Protein AF-R1FF11-F1 (afdb_monomer_lite)

Structure (mmCIF, N/CA/C/O backbone):
data_AF-R1FF11-F1
#
_entry.id   AF-R1FF11-F1
#
loop_
_atom_site.group_PDB
_atom_site.id
_atom_site.type_symbol
_atom_site.label_atom_id
_atom_site.label_alt_id
_atom_site.label_comp_id
_atom_site.label_asym_id
_atom_site.label_entity_id
_atom_site.label_seq_id
_atom_site.pdbx_PDB_ins_code
_atom_site.Cartn_x
_atom_site.Cartn_y
_atom_site.Cartn_z
_atom_site.occupancy
_atom_site.B_iso_or_equiv
_atom_site.auth_seq_id
_atom_site.auth_comp_id
_atom_site.auth_asym_id
_atom_site.auth_atom_id
_atom_site.pdbx_PDB_model_num
ATOM 1 N N . MET A 1 1 ? -66.940 -51.525 23.969 1.00 36.28 1 MET A N 1
ATOM 2 C CA . MET A 1 1 ? -66.071 -52.151 22.949 1.00 36.28 1 MET A CA 1
ATOM 3 C C . MET A 1 1 ? -65.659 -51.069 21.952 1.00 36.28 1 MET A C 1
ATOM 5 O O . MET A 1 1 ? -66.557 -50.383 21.496 1.00 36.28 1 MET A O 1
ATOM 9 N N . ALA A 1 2 ? -64.343 -50.914 21.716 1.00 37.12 2 ALA A N 1
ATOM 10 C CA . ALA A 1 2 ? -63.639 -50.124 20.673 1.00 37.12 2 ALA A CA 1
ATOM 11 C C . ALA A 1 2 ? -64.055 -48.638 20.498 1.00 37.12 2 ALA A C 1
ATOM 13 O O . ALA A 1 2 ? -65.156 -48.347 20.061 1.00 37.12 2 ALA A O 1
ATOM 14 N N . ASN A 1 3 ? -63.292 -47.612 20.898 1.00 38.41 3 ASN A N 1
ATOM 15 C CA . ASN A 1 3 ? -61.948 -47.177 20.469 1.00 38.41 3 ASN A CA 1
ATOM 16 C C . ASN A 1 3 ? -61.725 -47.168 18.946 1.00 38.41 3 ASN A C 1
ATOM 18 O O . ASN A 1 3 ? -61.400 -48.215 18.405 1.00 38.41 3 ASN A O 1
ATOM 22 N N . THR A 1 4 ? -61.768 -45.986 18.315 1.00 37.44 4 THR A N 1
ATOM 23 C CA . THR A 1 4 ? -60.734 -45.539 17.357 1.00 37.44 4 THR A CA 1
ATOM 24 C C . THR A 1 4 ? -60.751 -44.017 17.169 1.00 37.44 4 THR A C 1
ATOM 26 O O . THR A 1 4 ? -61.761 -43.411 16.826 1.00 37.44 4 THR A O 1
ATOM 29 N N . SER A 1 5 ? -59.575 -43.439 17.395 1.00 38.50 5 SER A N 1
ATOM 30 C CA . SER A 1 5 ? -59.135 -42.053 17.207 1.00 38.50 5 SER A CA 1
ATOM 31 C C . SER A 1 5 ? -58.769 -41.730 15.739 1.00 38.50 5 SER A C 1
ATOM 33 O O . SER A 1 5 ? -58.558 -42.661 14.963 1.00 38.50 5 SER A O 1
ATOM 35 N N . ARG A 1 6 ? -58.541 -40.424 15.453 1.00 37.81 6 ARG A N 1
ATOM 36 C CA . ARG A 1 6 ? -57.795 -39.774 14.326 1.00 37.81 6 ARG A CA 1
ATOM 37 C C . ARG A 1 6 ? -58.665 -39.197 13.193 1.00 37.81 6 ARG A C 1
ATOM 39 O O . ARG A 1 6 ? -59.586 -39.853 12.749 1.00 37.81 6 ARG A O 1
ATOM 46 N N . HIS A 1 7 ? -58.435 -38.016 12.602 1.00 34.59 7 HIS A N 1
ATOM 47 C CA . HIS A 1 7 ? -57.427 -36.940 12.691 1.00 34.59 7 HIS A CA 1
ATOM 48 C C . HIS A 1 7 ? -57.997 -35.678 11.980 1.00 34.59 7 HIS A C 1
ATOM 50 O O . HIS A 1 7 ? -58.858 -35.823 11.110 1.00 34.59 7 HIS A O 1
ATOM 56 N N . PRO A 1 8 ? -57.498 -34.452 12.249 1.00 41.16 8 PRO A N 1
ATOM 57 C CA . PRO A 1 8 ? -57.847 -33.268 11.464 1.00 41.16 8 PRO A CA 1
ATOM 58 C C . PRO A 1 8 ? -57.220 -33.335 10.062 1.00 41.16 8 PRO A C 1
ATOM 60 O O . PRO A 1 8 ? -56.132 -33.885 9.873 1.00 41.16 8 PRO A O 1
ATOM 63 N N . ARG A 1 9 ? -57.919 -32.765 9.072 1.00 44.22 9 ARG A N 1
ATOM 64 C CA . ARG A 1 9 ? -57.493 -32.667 7.667 1.00 44.22 9 ARG A CA 1
ATOM 65 C C . ARG A 1 9 ? -56.083 -32.066 7.580 1.00 44.22 9 ARG A C 1
ATOM 67 O O . ARG A 1 9 ? -55.906 -30.863 7.748 1.00 44.22 9 ARG A O 1
ATOM 74 N N . ARG A 1 10 ? -55.073 -32.897 7.302 1.00 41.19 10 ARG A N 1
ATOM 75 C CA . ARG A 1 10 ? -53.734 -32.426 6.927 1.00 41.19 10 ARG A CA 1
ATOM 76 C C . ARG A 1 10 ? -53.854 -31.730 5.572 1.00 41.19 10 ARG A C 1
ATOM 78 O O . ARG A 1 10 ? -54.058 -32.403 4.563 1.00 41.19 10 ARG A O 1
ATOM 85 N N . LEU A 1 11 ? -53.696 -30.406 5.536 1.00 40.88 11 LEU A N 1
ATOM 86 C CA . LEU A 1 11 ? -53.268 -29.735 4.312 1.00 40.88 11 LEU A CA 1
ATOM 87 C C . LEU A 1 11 ? -51.942 -30.381 3.899 1.00 40.88 11 LEU A C 1
ATOM 89 O O . LEU A 1 11 ? -50.920 -30.206 4.565 1.00 40.88 11 LEU A O 1
ATOM 93 N N . ARG A 1 12 ? -51.955 -31.156 2.814 1.00 42.16 12 ARG A N 1
ATOM 94 C CA . ARG A 1 12 ? -50.730 -31.498 2.097 1.00 42.16 12 ARG A CA 1
ATOM 95 C C . ARG A 1 12 ? -50.196 -30.189 1.518 1.00 42.16 12 ARG A C 1
ATOM 97 O O . ARG A 1 12 ? -50.583 -29.795 0.425 1.00 42.16 12 ARG A O 1
ATOM 104 N N . ARG A 1 13 ? -49.323 -29.497 2.259 1.00 43.56 13 ARG A N 1
ATOM 105 C CA . ARG A 1 13 ? -48.345 -28.607 1.632 1.00 43.56 13 ARG A CA 1
ATOM 106 C C . ARG A 1 13 ? -47.513 -29.511 0.736 1.00 43.56 13 ARG A C 1
ATOM 108 O O . ARG A 1 13 ? -46.715 -30.306 1.224 1.00 43.56 13 ARG A O 1
ATOM 115 N N . LEU A 1 14 ? -47.795 -29.447 -0.559 1.00 37.72 14 LEU A N 1
ATOM 116 C CA . LEU A 1 14 ? -46.913 -29.948 -1.592 1.00 37.72 14 LEU A CA 1
ATOM 117 C C . LEU A 1 14 ? -45.616 -29.144 -1.429 1.00 37.72 14 LEU A C 1
ATOM 119 O O . LEU A 1 14 ? -45.525 -28.009 -1.890 1.00 37.72 14 LEU A O 1
ATOM 123 N N . LEU A 1 15 ? -44.664 -29.676 -0.657 1.00 39.50 15 LEU A N 1
ATOM 124 C CA . LEU A 1 15 ? -43.291 -29.198 -0.685 1.00 39.50 15 LEU A CA 1
ATOM 125 C C . LEU A 1 15 ? -42.786 -29.587 -2.074 1.00 39.50 15 LEU A C 1
ATOM 127 O O . LEU A 1 15 ? -42.340 -30.710 -2.300 1.00 39.50 15 LEU A O 1
ATOM 131 N N . LEU A 1 16 ? -42.962 -28.680 -3.031 1.00 37.34 16 LEU A N 1
ATOM 132 C CA . LEU A 1 16 ? -42.177 -28.692 -4.249 1.00 37.34 16 LEU A CA 1
ATOM 133 C C . LEU A 1 16 ? -40.734 -28.493 -3.787 1.00 37.34 16 LEU A C 1
ATOM 135 O O . LEU A 1 16 ? -40.313 -27.376 -3.494 1.00 37.34 16 LEU A O 1
ATOM 139 N N . LEU A 1 17 ? -40.010 -29.603 -3.640 1.00 39.44 17 LEU A N 1
ATOM 140 C CA . LEU A 1 17 ? -38.557 -29.605 -3.645 1.00 39.44 17 LEU A CA 1
ATOM 141 C C . LEU A 1 17 ? -38.153 -29.159 -5.049 1.00 39.44 17 LEU A C 1
ATOM 143 O O . LEU A 1 17 ? -37.963 -29.974 -5.949 1.00 39.44 17 LEU A O 1
ATOM 147 N N . LEU A 1 18 ? -38.107 -27.843 -5.247 1.00 38.53 18 LEU A N 1
ATOM 148 C CA . LEU A 1 18 ? -37.301 -27.276 -6.309 1.00 38.53 18 LEU A CA 1
ATOM 149 C C . LEU A 1 18 ? -35.874 -27.779 -6.061 1.00 38.53 18 LEU A C 1
ATOM 151 O O . LEU A 1 1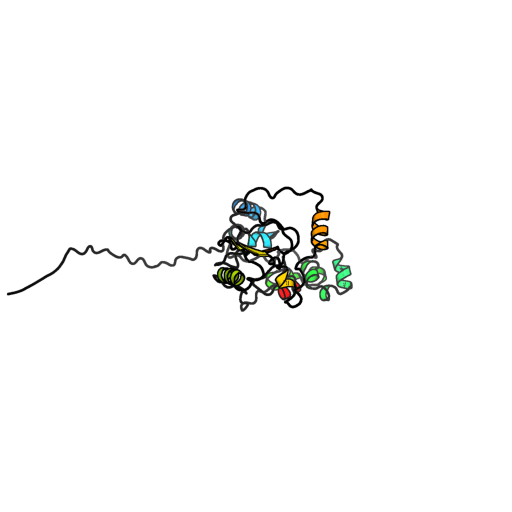8 ? -35.410 -27.712 -4.915 1.00 38.53 18 LEU A O 1
ATOM 155 N N . PRO A 1 19 ? -35.180 -28.310 -7.082 1.00 36.47 19 PRO A N 1
ATOM 156 C CA . PRO A 1 19 ? -33.757 -28.521 -6.944 1.00 36.47 19 PRO A CA 1
ATOM 157 C C . PRO A 1 19 ? -33.167 -27.171 -6.548 1.00 36.47 19 PRO A C 1
ATOM 159 O O . PRO A 1 19 ? -33.561 -26.141 -7.102 1.00 36.47 19 PRO A O 1
ATOM 162 N N . ALA A 1 20 ? -32.245 -27.178 -5.587 1.00 46.19 20 ALA A N 1
ATOM 163 C CA . ALA A 1 20 ? -31.295 -26.095 -5.424 1.00 46.19 20 ALA A CA 1
ATOM 164 C C . ALA A 1 20 ? -30.481 -26.034 -6.725 1.00 46.19 20 ALA A C 1
ATOM 166 O O . ALA A 1 20 ? -29.386 -26.579 -6.823 1.00 46.19 20 ALA A O 1
ATOM 167 N N . ALA A 1 21 ? -31.082 -25.467 -7.773 1.00 41.78 21 ALA A N 1
ATOM 168 C CA . ALA A 1 21 ? -30.370 -24.978 -8.924 1.00 41.78 21 ALA A CA 1
ATOM 169 C C . ALA A 1 21 ? -29.360 -24.014 -8.329 1.00 41.78 21 ALA A C 1
ATOM 171 O O . ALA A 1 21 ? -29.750 -23.066 -7.643 1.00 41.78 21 ALA A O 1
ATOM 172 N N . ALA A 1 22 ? -28.091 -24.387 -8.484 1.00 46.00 22 ALA A N 1
ATOM 173 C CA . ALA A 1 22 ? -26.936 -23.652 -8.030 1.00 46.00 22 ALA A CA 1
ATOM 174 C C . ALA A 1 22 ? -27.237 -22.158 -8.117 1.00 46.00 22 ALA A C 1
ATOM 176 O O . ALA A 1 22 ? -27.457 -21.627 -9.209 1.00 46.00 22 ALA A O 1
ATOM 177 N N . LEU A 1 23 ? -27.298 -21.506 -6.954 1.00 43.38 23 LEU A N 1
ATOM 178 C CA . LEU A 1 23 ? -27.084 -20.076 -6.884 1.00 43.38 23 LEU A CA 1
ATOM 179 C C . LEU A 1 23 ? -25.667 -19.900 -7.414 1.00 43.38 23 LEU A C 1
ATOM 181 O O . LEU A 1 23 ? -24.692 -20.103 -6.702 1.00 43.38 23 LEU A O 1
ATOM 185 N N . SER A 1 24 ? -25.592 -19.691 -8.726 1.00 46.38 24 SER A N 1
ATOM 186 C CA . SER A 1 24 ? -24.450 -19.132 -9.415 1.00 46.38 24 SER A CA 1
ATOM 187 C C . SER A 1 24 ? -23.953 -18.005 -8.533 1.00 46.38 24 SER A C 1
ATOM 189 O O . SER A 1 24 ? -24.712 -17.062 -8.305 1.00 46.38 24 SER A O 1
ATOM 191 N N . ASP A 1 25 ? -22.723 -18.132 -8.038 1.00 44.25 25 ASP A N 1
ATOM 192 C CA . ASP A 1 25 ? -21.939 -17.017 -7.532 1.00 44.25 25 ASP A CA 1
ATOM 193 C C . ASP A 1 25 ? -22.101 -15.871 -8.531 1.00 44.25 25 ASP A C 1
ATOM 195 O O . ASP A 1 25 ? -21.490 -15.848 -9.601 1.00 44.25 25 ASP A O 1
ATOM 199 N N . THR A 1 26 ? -22.994 -14.930 -8.238 1.00 47.88 26 THR A N 1
ATOM 200 C CA . THR A 1 26 ? -22.866 -13.599 -8.801 1.00 47.88 26 THR A CA 1
ATOM 201 C C . THR A 1 26 ? -21.632 -13.055 -8.121 1.00 47.88 26 THR A C 1
ATOM 203 O O . THR A 1 26 ? -21.700 -12.639 -6.967 1.00 47.88 26 THR A O 1
ATOM 206 N N . ASP A 1 27 ? -20.516 -13.199 -8.827 1.00 53.91 27 ASP A N 1
ATOM 207 C CA . ASP A 1 27 ? -19.185 -12.710 -8.521 1.00 53.91 27 ASP A CA 1
ATOM 208 C C . ASP A 1 27 ? -19.255 -11.316 -7.879 1.00 53.91 27 ASP A C 1
ATOM 210 O O . ASP A 1 27 ? -19.261 -10.291 -8.560 1.00 53.91 27 ASP A O 1
ATOM 214 N N . ALA A 1 28 ? -19.337 -11.275 -6.545 1.00 55.69 28 ALA A N 1
ATOM 215 C CA . ALA A 1 28 ? -19.377 -10.036 -5.775 1.00 55.69 28 ALA A CA 1
ATOM 216 C C . ALA A 1 28 ? -18.077 -9.226 -5.943 1.00 55.69 28 ALA A C 1
ATOM 218 O O . ALA A 1 28 ? -18.023 -8.064 -5.549 1.00 55.69 28 ALA A O 1
ATOM 219 N N . SER A 1 29 ? -17.046 -9.827 -6.556 1.00 64.06 29 SER A N 1
ATOM 220 C CA . SER A 1 29 ? -15.776 -9.189 -6.893 1.00 64.06 29 SER A CA 1
ATOM 221 C C . SER A 1 29 ? -15.778 -8.496 -8.267 1.00 64.06 29 SER A C 1
ATOM 223 O O . SER A 1 29 ? -14.862 -7.716 -8.549 1.00 64.06 29 SER A O 1
ATOM 225 N N . CYS A 1 30 ? -16.807 -8.727 -9.098 1.00 75.06 30 CYS A N 1
ATOM 226 C CA . CYS A 1 30 ? -17.000 -8.118 -10.417 1.00 75.06 30 CYS A CA 1
ATOM 227 C C . CYS A 1 30 ? -17.957 -6.917 -10.366 1.00 75.06 30 CYS A C 1
ATOM 229 O O . CYS A 1 30 ? -19.005 -6.863 -11.018 1.00 75.06 30 CYS A O 1
ATOM 231 N N . ILE A 1 31 ? -17.598 -5.916 -9.574 1.00 81.50 31 ILE A N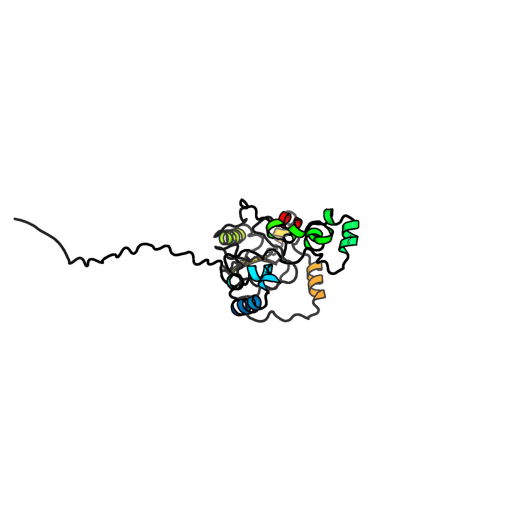 1
ATOM 232 C CA . ILE A 1 31 ? -18.329 -4.653 -9.514 1.00 81.50 31 ILE A CA 1
ATOM 233 C C . ILE A 1 31 ? -17.362 -3.491 -9.707 1.00 81.50 31 ILE A C 1
ATOM 235 O O . ILE A 1 31 ? -16.193 -3.566 -9.330 1.00 81.50 31 ILE A O 1
ATOM 239 N N . ASP A 1 32 ? -17.850 -2.423 -10.331 1.00 83.69 32 ASP A N 1
ATOM 240 C CA . ASP A 1 32 ? -17.168 -1.136 -10.247 1.00 83.69 32 ASP A CA 1
ATOM 241 C C . ASP A 1 32 ? -17.327 -0.606 -8.817 1.00 83.69 32 ASP A C 1
ATOM 243 O O . ASP A 1 32 ? -18.347 -0.850 -8.164 1.00 83.69 32 ASP A O 1
ATOM 247 N N . SER A 1 33 ? -16.320 0.108 -8.327 1.00 79.75 33 SER A N 1
ATOM 248 C CA . SER A 1 33 ? -16.347 0.760 -7.025 1.00 79.75 33 SER A CA 1
ATOM 249 C C . SER A 1 33 ? -17.544 1.706 -6.965 1.00 79.75 33 SER A C 1
ATOM 251 O O . SER A 1 33 ? -17.787 2.470 -7.900 1.00 79.75 33 SER A O 1
ATOM 253 N N . GLY A 1 34 ? -18.324 1.636 -5.884 1.00 74.12 34 GLY A N 1
ATOM 254 C CA . GLY A 1 34 ? -19.617 2.326 -5.795 1.00 74.12 34 GLY A CA 1
ATOM 255 C C . GLY A 1 34 ? -19.528 3.852 -5.914 1.00 74.12 34 GLY A C 1
ATOM 256 O O . GLY A 1 34 ? -20.460 4.481 -6.397 1.00 74.12 34 GLY A O 1
ATOM 257 N N . ASP A 1 35 ? -18.395 4.440 -5.535 1.00 73.62 35 ASP A N 1
ATOM 258 C CA . ASP A 1 35 ? -18.069 5.863 -5.685 1.00 73.62 35 ASP A CA 1
ATOM 259 C C . ASP A 1 35 ? -17.716 6.272 -7.128 1.00 73.62 35 ASP A C 1
ATOM 261 O O . ASP A 1 35 ? -17.760 7.453 -7.471 1.00 73.62 35 ASP A O 1
ATOM 265 N N . LEU A 1 36 ? -17.387 5.307 -7.989 1.00 77.44 36 LEU A N 1
ATOM 266 C CA . LEU A 1 36 ? -16.900 5.529 -9.354 1.00 77.44 36 LEU A CA 1
ATOM 267 C C . LEU A 1 36 ? -17.776 4.857 -10.417 1.00 77.44 36 LEU A C 1
ATOM 269 O O . LEU A 1 36 ? -17.475 4.967 -11.604 1.00 77.44 36 LEU A O 1
ATOM 273 N N . ALA A 1 37 ? -18.873 4.208 -10.020 1.00 76.38 37 ALA A N 1
ATOM 274 C CA . ALA A 1 37 ? -19.728 3.416 -10.902 1.00 76.38 37 ALA A CA 1
ATOM 275 C C . ALA A 1 37 ? -20.245 4.195 -12.128 1.00 76.38 37 ALA A C 1
ATOM 277 O O . ALA A 1 37 ? -20.370 3.612 -13.204 1.00 76.38 37 ALA A O 1
ATOM 278 N N . ASP A 1 38 ? -20.473 5.506 -11.994 1.00 82.25 38 ASP A N 1
ATOM 279 C CA . ASP A 1 38 ? -20.912 6.374 -13.097 1.00 82.25 38 ASP A CA 1
ATOM 280 C C . ASP A 1 38 ? -19.757 6.819 -14.017 1.00 82.25 38 ASP A C 1
ATOM 282 O O . ASP A 1 38 ? -19.964 7.121 -15.194 1.00 82.25 38 ASP A O 1
ATOM 286 N N . HIS A 1 39 ? -18.522 6.833 -13.509 1.00 87.81 39 HIS A N 1
ATOM 287 C CA . HIS A 1 39 ? -17.327 7.237 -14.256 1.00 87.81 39 HIS A CA 1
ATOM 288 C C . HIS A 1 39 ? -16.649 6.060 -14.963 1.00 87.81 39 HIS A C 1
ATOM 290 O O . HIS A 1 39 ? -16.126 6.218 -16.069 1.00 87.81 39 HIS A O 1
ATOM 296 N N . CYS A 1 40 ? -16.687 4.874 -14.356 1.00 90.38 40 CYS A N 1
ATOM 297 C CA . CYS A 1 40 ? -16.019 3.679 -14.854 1.00 90.38 40 CYS A CA 1
ATOM 298 C C . CYS A 1 40 ? -16.381 3.318 -16.311 1.00 90.38 40 CYS A C 1
ATOM 300 O O . CYS A 1 40 ? -15.448 3.085 -17.085 1.00 90.38 40 CYS A O 1
ATOM 302 N N . PRO A 1 41 ? -17.656 3.363 -16.761 1.00 91.75 41 PRO A N 1
ATOM 303 C CA . PRO A 1 41 ? -17.996 3.109 -18.164 1.00 91.75 41 PRO A CA 1
ATOM 304 C C . PRO A 1 41 ? -17.368 4.121 -19.131 1.00 91.75 41 PRO A C 1
ATOM 306 O O . PRO A 1 41 ? -16.899 3.753 -20.209 1.00 91.75 41 PRO A O 1
ATOM 309 N N . LEU A 1 42 ? -17.326 5.401 -18.744 1.00 90.06 42 LEU A N 1
ATOM 310 C CA . LEU A 1 42 ? -16.761 6.476 -19.564 1.00 90.06 42 LEU A CA 1
ATOM 311 C C . LEU A 1 42 ? -15.242 6.350 -19.686 1.00 90.06 42 LEU A C 1
ATOM 313 O O . LEU A 1 42 ? -14.687 6.521 -20.770 1.00 90.06 42 LEU A O 1
ATOM 317 N N . TRP A 1 43 ? -14.561 6.048 -18.584 1.00 89.69 43 TRP A N 1
ATOM 318 C CA . TRP A 1 43 ? -13.116 5.829 -18.573 1.00 89.69 43 TRP A CA 1
ATOM 319 C C . TRP A 1 43 ? -12.725 4.565 -19.333 1.00 89.69 43 TRP A C 1
ATOM 321 O O . TRP A 1 43 ? -11.796 4.600 -20.141 1.00 89.69 43 TRP A O 1
ATOM 331 N N . ALA A 1 44 ? -13.483 3.479 -19.172 1.00 87.12 44 ALA A N 1
ATOM 332 C CA . ALA A 1 44 ? -13.286 2.265 -19.952 1.00 87.12 44 ALA A CA 1
ATOM 333 C C . ALA A 1 44 ? -13.434 2.529 -21.459 1.00 87.12 44 ALA A C 1
ATOM 335 O O . ALA A 1 44 ? -12.554 2.152 -22.233 1.00 87.12 44 ALA A O 1
ATOM 336 N N . GLN A 1 45 ? -14.471 3.267 -21.877 1.00 85.31 45 GLN A N 1
ATOM 337 C CA . GLN A 1 45 ? -14.659 3.666 -23.278 1.00 85.31 45 GLN A CA 1
ATOM 338 C C . GLN A 1 45 ? -13.499 4.523 -23.815 1.00 85.31 45 GLN A C 1
ATOM 340 O O . GLN A 1 45 ? -13.165 4.440 -24.996 1.00 85.31 45 GLN A O 1
ATOM 345 N N . ARG A 1 46 ? -12.861 5.328 -22.958 1.00 85.94 46 ARG A N 1
ATOM 346 C CA . ARG A 1 46 ? -11.683 6.145 -23.300 1.00 85.94 46 ARG A CA 1
ATOM 347 C C . ARG A 1 46 ? -10.366 5.363 -23.313 1.00 85.94 46 ARG A C 1
ATOM 349 O O . ARG A 1 46 ? -9.324 5.950 -23.582 1.00 85.94 46 ARG A O 1
ATOM 356 N N . GLY A 1 47 ? -10.401 4.058 -23.051 1.00 79.19 47 GLY A N 1
ATOM 357 C CA . GLY A 1 47 ? -9.216 3.203 -23.060 1.00 79.19 47 GLY A CA 1
ATOM 358 C C . GLY A 1 47 ? -8.405 3.239 -21.764 1.00 79.19 47 GLY A C 1
ATOM 359 O O . GLY A 1 47 ? -7.293 2.716 -21.736 1.00 79.19 47 GLY A O 1
ATOM 360 N N . GLU A 1 48 ? -8.942 3.791 -20.670 1.00 82.88 48 GLU A N 1
ATOM 361 C CA . GLU A 1 48 ? -8.239 3.833 -19.378 1.00 82.88 48 GLU A CA 1
ATOM 362 C C . GLU A 1 48 ? -7.930 2.429 -18.844 1.00 82.88 48 GLU A C 1
ATOM 364 O O . GLU A 1 48 ? -6.933 2.241 -18.157 1.00 82.88 48 GLU A O 1
ATOM 369 N N . CYS A 1 49 ? -8.716 1.410 -19.208 1.00 79.00 49 CYS A N 1
ATOM 370 C CA . CYS A 1 49 ? -8.407 0.0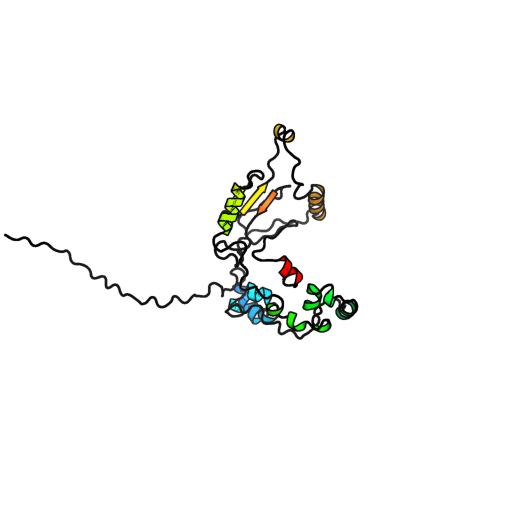22 -18.851 1.00 79.00 49 CYS A CA 1
ATOM 371 C C . CYS A 1 49 ? -7.057 -0.458 -19.419 1.00 79.00 49 CYS A C 1
ATOM 373 O O . CYS A 1 49 ? -6.469 -1.380 -18.866 1.00 79.00 49 CYS A O 1
ATOM 375 N N . ALA A 1 50 ? -6.554 0.153 -20.500 1.00 70.31 50 ALA A N 1
ATOM 376 C CA . ALA A 1 50 ? -5.224 -0.113 -21.051 1.00 70.31 50 ALA A CA 1
ATOM 377 C C . ALA A 1 50 ? -4.183 0.918 -20.578 1.00 70.31 50 ALA A C 1
ATOM 379 O O . ALA A 1 50 ? -3.040 0.556 -20.302 1.00 70.31 50 ALA A O 1
ATOM 380 N N . THR A 1 51 ? -4.577 2.191 -20.473 1.00 65.56 51 THR A N 1
ATOM 381 C CA . THR A 1 51 ? -3.684 3.311 -20.121 1.00 65.56 51 THR A CA 1
ATOM 382 C C . THR A 1 51 ? -3.358 3.371 -18.629 1.00 65.56 51 THR A C 1
ATOM 384 O O . THR A 1 51 ? -2.204 3.577 -18.254 1.00 65.56 51 THR A O 1
ATOM 387 N N . ASN A 1 52 ? -4.355 3.154 -17.771 1.00 68.44 52 ASN A N 1
ATOM 388 C CA . ASN A 1 52 ? -4.238 3.138 -16.316 1.00 68.44 52 ASN A CA 1
ATOM 389 C C . ASN A 1 52 ? -4.796 1.828 -15.731 1.00 68.44 52 ASN A C 1
ATOM 391 O O . ASN A 1 52 ? -5.758 1.812 -14.957 1.00 68.44 52 ASN A O 1
ATOM 395 N N . PRO A 1 53 ? -4.195 0.693 -16.114 1.00 68.25 53 PRO A N 1
ATOM 396 C CA . PRO A 1 53 ? -4.790 -0.611 -15.896 1.00 68.25 53 PRO A CA 1
ATOM 397 C C . PRO A 1 53 ? -4.798 -0.994 -14.406 1.00 68.25 53 PRO A C 1
ATOM 399 O O . PRO A 1 53 ? -5.692 -1.697 -13.958 1.00 68.25 53 PRO A O 1
ATOM 402 N N . VAL A 1 54 ? -3.858 -0.490 -13.598 1.00 66.19 54 VAL A N 1
ATOM 403 C CA . VAL A 1 54 ? -3.850 -0.728 -12.142 1.00 66.19 54 VAL A CA 1
ATOM 404 C C . VAL A 1 54 ? -5.074 -0.096 -11.489 1.00 66.19 54 VAL A C 1
ATOM 406 O O . VAL A 1 54 ? -5.878 -0.803 -10.890 1.00 66.19 54 VAL A O 1
ATOM 409 N N . TYR A 1 55 ? -5.264 1.209 -11.679 1.00 75.06 55 TYR A N 1
ATOM 410 C CA . TYR A 1 55 ? -6.390 1.935 -11.099 1.00 75.06 55 TYR A CA 1
ATOM 411 C C . TYR A 1 55 ? -7.732 1.410 -11.617 1.00 75.06 55 TYR A C 1
ATOM 413 O O . TYR A 1 55 ? -8.669 1.185 -10.855 1.00 75.06 55 TYR A O 1
ATOM 421 N N . MET A 1 56 ? -7.819 1.167 -12.924 1.00 83.50 56 MET A N 1
ATOM 422 C CA . MET A 1 56 ? -9.059 0.738 -13.556 1.00 83.50 56 MET A CA 1
ATOM 423 C C . MET A 1 56 ? -9.437 -0.705 -13.205 1.00 83.50 56 MET A C 1
ATOM 425 O O . MET A 1 56 ? -10.615 -0.984 -13.026 1.00 83.50 56 MET A O 1
ATOM 429 N N . HIS A 1 57 ? -8.487 -1.623 -13.020 1.00 75.12 57 HIS A N 1
ATOM 430 C CA . HIS A 1 57 ? -8.806 -2.963 -12.508 1.00 75.12 57 HIS A CA 1
ATOM 431 C C . HIS A 1 57 ? -8.992 -3.000 -10.987 1.00 75.12 57 HIS A C 1
ATOM 433 O O . HIS A 1 57 ? -9.594 -3.935 -10.466 1.00 75.12 57 HIS A O 1
ATOM 439 N N . GLU A 1 58 ? -8.524 -1.999 -10.248 1.00 75.19 58 GLU A N 1
ATOM 440 C CA . GLU A 1 58 ? -8.857 -1.872 -8.831 1.00 75.19 58 GLU A CA 1
ATOM 441 C C . GLU A 1 58 ? -10.287 -1.350 -8.647 1.00 75.19 58 GLU A C 1
ATOM 443 O O . GLU A 1 58 ? -11.060 -1.944 -7.894 1.00 75.19 58 GLU A O 1
ATOM 448 N N . HIS A 1 59 ? -10.650 -0.295 -9.381 1.00 82.31 59 HIS A N 1
ATOM 449 C CA . HIS A 1 59 ? -11.870 0.480 -9.152 1.00 82.31 59 HIS A CA 1
ATOM 450 C C . HIS A 1 59 ? -12.975 0.290 -10.192 1.00 82.31 59 HIS A C 1
ATOM 452 O O . HIS A 1 59 ? -14.126 0.590 -9.905 1.00 82.31 59 HIS A O 1
ATOM 458 N N . CYS A 1 60 ? -12.663 -0.195 -11.388 1.00 87.25 60 CYS A N 1
ATOM 459 C CA . CYS A 1 60 ? -13.582 -0.269 -12.526 1.00 87.25 60 CYS A CA 1
ATOM 460 C C . CYS A 1 60 ? -13.604 -1.673 -13.155 1.00 87.25 60 CYS A C 1
ATOM 462 O O . CYS A 1 60 ? -13.649 -1.828 -14.377 1.00 87.25 60 CYS A O 1
ATOM 464 N N . ARG A 1 61 ? -13.544 -2.716 -12.313 1.00 83.50 61 ARG A N 1
ATOM 465 C CA . ARG A 1 61 ? -13.431 -4.131 -12.721 1.00 83.50 61 ARG A CA 1
ATOM 466 C C . ARG A 1 61 ? -14.502 -4.548 -13.711 1.00 83.50 61 ARG A C 1
ATOM 468 O O . ARG A 1 61 ? -14.193 -5.166 -14.723 1.00 83.50 61 ARG A O 1
ATOM 475 N N . ARG A 1 62 ? -15.757 -4.197 -13.434 1.00 86.56 62 ARG A N 1
ATOM 476 C CA . ARG A 1 62 ? -16.884 -4.570 -14.289 1.00 86.56 62 ARG A CA 1
ATOM 477 C C . ARG A 1 62 ? -16.813 -3.835 -15.624 1.00 86.56 62 ARG A C 1
ATOM 479 O O . ARG A 1 62 ? -17.022 -4.453 -16.663 1.00 86.56 62 ARG A O 1
ATOM 486 N N . SER A 1 63 ? -16.470 -2.549 -15.601 1.00 87.62 63 SER A N 1
ATOM 487 C CA . SER A 1 63 ? -16.303 -1.734 -16.808 1.00 87.62 63 SER A CA 1
ATOM 488 C C . SER A 1 63 ? -15.093 -2.159 -17.656 1.00 87.62 63 SER A C 1
ATOM 490 O O . SER A 1 63 ? -15.139 -2.021 -18.876 1.00 87.62 63 SER A O 1
ATOM 492 N N . CYS A 1 64 ? -14.046 -2.723 -17.044 1.00 83.12 64 CYS A N 1
ATOM 493 C CA . CYS A 1 64 ? -12.871 -3.270 -17.736 1.00 83.12 64 CYS A CA 1
ATOM 494 C C . CYS A 1 64 ? -12.951 -4.775 -18.059 1.00 83.12 64 CYS A C 1
ATOM 496 O O . CYS A 1 64 ? -12.068 -5.288 -18.746 1.00 83.12 64 CYS A O 1
ATOM 498 N N . GLY A 1 65 ? -14.007 -5.470 -17.619 1.00 80.38 65 GLY A N 1
ATOM 499 C CA . GLY A 1 65 ? -14.265 -6.888 -17.884 1.00 80.38 65 GLY A CA 1
ATOM 500 C C . GLY A 1 65 ? -13.837 -7.838 -16.754 1.00 80.38 65 GLY A C 1
ATOM 501 O O . GLY A 1 65 ? -12.786 -7.668 -16.139 1.00 80.38 65 GLY A O 1
ATOM 502 N N . CYS A 1 66 ? -14.659 -8.872 -16.517 1.00 76.00 66 CYS A N 1
ATOM 503 C CA . CYS A 1 66 ? -14.464 -9.880 -15.466 1.00 76.00 66 CYS A CA 1
ATOM 504 C C . CYS A 1 66 ? -14.280 -11.313 -16.019 1.00 76.00 66 CYS A C 1
ATOM 506 O O . CYS A 1 66 ? -14.819 -11.600 -17.092 1.00 76.00 66 CYS A O 1
ATOM 508 N N . PRO A 1 67 ? -13.584 -12.236 -15.311 1.00 58.25 67 PRO A N 1
ATOM 509 C CA . PRO A 1 67 ? -12.934 -12.060 -14.002 1.00 58.25 67 PRO A CA 1
ATOM 510 C C . PRO A 1 67 ? -11.877 -10.963 -14.063 1.00 58.25 67 PRO A C 1
ATOM 512 O O . PRO A 1 67 ? -11.399 -10.675 -15.160 1.00 58.25 67 PRO A O 1
ATOM 515 N N . ALA A 1 68 ? -11.552 -10.335 -12.924 1.00 52.12 68 ALA A N 1
ATOM 516 C CA . ALA A 1 68 ? -10.480 -9.346 -12.821 1.00 52.12 68 ALA A CA 1
ATOM 517 C C . ALA A 1 68 ? -9.138 -10.020 -13.147 1.00 52.12 68 ALA A C 1
ATOM 519 O O . ALA A 1 68 ? -8.302 -10.296 -12.290 1.00 52.12 68 ALA A O 1
ATOM 520 N N . GLN A 1 69 ? -8.924 -10.309 -14.429 1.00 48.75 69 GLN A N 1
ATOM 521 C CA . GLN A 1 69 ? -7.611 -10.357 -15.014 1.00 48.75 69 GLN A CA 1
ATOM 522 C C . GLN A 1 69 ? -7.045 -9.015 -14.579 1.00 48.75 69 GLN A C 1
ATOM 524 O O . GLN A 1 69 ? -7.627 -7.988 -14.917 1.00 48.75 69 GLN A O 1
ATOM 529 N N . GLY A 1 70 ? -6.031 -9.018 -13.708 1.00 47.34 70 GLY A N 1
ATOM 530 C CA . GLY A 1 70 ? -5.407 -7.770 -13.272 1.00 47.34 70 GLY A CA 1
ATOM 531 C C . GLY A 1 70 ? -4.968 -6.916 -14.470 1.00 47.34 70 GLY A C 1
ATOM 532 O O . GLY A 1 70 ? -5.231 -7.294 -15.612 1.00 47.34 70 GLY A O 1
ATOM 533 N N . PRO A 1 71 ? -4.247 -5.807 -14.261 1.00 49.47 71 PRO A N 1
ATOM 534 C CA . PRO A 1 71 ? -3.811 -4.929 -15.344 1.00 49.47 71 PRO A CA 1
ATOM 535 C C . PRO A 1 71 ? -3.461 -5.735 -16.605 1.00 49.47 71 PRO A C 1
ATOM 537 O O . PRO A 1 71 ? -2.636 -6.648 -16.445 1.00 49.47 71 PRO A O 1
ATOM 540 N N . PRO A 1 72 ? -4.101 -5.573 -17.790 1.00 47.53 72 PRO A N 1
ATOM 541 C CA . PRO A 1 72 ? -3.635 -6.248 -18.996 1.00 47.53 72 PRO A CA 1
ATOM 542 C C . PRO A 1 72 ? -2.118 -6.084 -19.029 1.00 47.53 72 PRO A C 1
ATOM 544 O O . PRO A 1 72 ? -1.646 -5.000 -18.654 1.00 47.53 72 PRO A O 1
ATOM 547 N N . PRO A 1 73 ? -1.349 -7.157 -19.327 1.00 48.91 73 PRO A N 1
ATOM 548 C CA . PRO A 1 73 ? 0.105 -7.038 -19.399 1.00 48.91 73 PRO A CA 1
ATOM 549 C C . PRO A 1 73 ? 0.359 -5.777 -20.205 1.00 48.91 73 PRO A C 1
ATOM 551 O O . PRO A 1 73 ? -0.291 -5.655 -21.249 1.00 48.91 73 PRO A O 1
ATOM 554 N N . PRO A 1 74 ? 1.119 -4.793 -19.681 1.00 52.62 74 PRO A N 1
ATOM 555 C CA . PRO A 1 74 ? 1.170 -3.496 -20.313 1.00 52.62 74 PRO A CA 1
ATOM 556 C C . PRO A 1 74 ? 1.514 -3.765 -21.761 1.00 52.62 74 PRO A C 1
ATOM 558 O O . PRO A 1 74 ? 2.612 -4.222 -22.066 1.00 52.62 74 PRO A O 1
ATOM 561 N N . SER A 1 75 ? 0.568 -3.492 -22.652 1.00 53.22 75 SER A N 1
ATOM 562 C CA . SER A 1 75 ? 0.774 -3.546 -24.092 1.00 53.22 75 SER A CA 1
ATOM 563 C C . SER A 1 75 ? 1.671 -2.385 -24.526 1.00 53.22 75 SER A C 1
ATOM 565 O O . SER A 1 75 ? 1.584 -1.908 -25.650 1.00 53.22 75 SER A O 1
ATOM 567 N N . GLY A 1 76 ? 2.476 -1.864 -23.598 1.00 60.56 76 GLY A N 1
ATOM 568 C CA . GLY A 1 76 ? 3.467 -0.854 -23.836 1.00 60.56 76 GLY A CA 1
ATOM 569 C C . GLY A 1 76 ? 4.673 -1.562 -24.401 1.00 60.56 76 GLY A C 1
ATOM 570 O O . GLY A 1 76 ? 5.194 -2.494 -23.787 1.00 60.56 76 GLY A O 1
ATOM 571 N N . GLU A 1 77 ? 5.096 -1.098 -25.567 1.00 73.50 77 GLU A N 1
ATOM 572 C CA . GLU A 1 77 ? 6.399 -1.408 -26.126 1.00 73.50 77 GLU A CA 1
ATOM 573 C C . GLU A 1 77 ? 7.470 -1.418 -25.029 1.00 73.50 77 GLU A C 1
ATOM 575 O O . GLU A 1 77 ? 7.447 -0.623 -24.081 1.00 73.50 77 GLU A O 1
ATOM 580 N N . CYS A 1 78 ? 8.395 -2.365 -25.161 1.00 86.56 78 CYS A N 1
ATOM 581 C CA . CYS A 1 78 ? 9.609 -2.423 -24.367 1.00 86.56 78 CYS A CA 1
ATOM 582 C C . CYS A 1 78 ? 10.361 -1.099 -24.542 1.00 86.56 78 CYS A C 1
ATOM 584 O O . CYS A 1 78 ? 10.997 -0.870 -25.567 1.00 86.56 78 CYS A O 1
ATOM 586 N N . ALA A 1 79 ? 10.213 -0.206 -23.568 1.00 88.38 79 ALA A N 1
ATOM 587 C CA . ALA A 1 79 ? 10.726 1.152 -23.619 1.00 88.38 79 ALA A CA 1
ATOM 588 C C . ALA A 1 79 ? 11.077 1.627 -22.212 1.00 88.38 79 ALA A C 1
ATOM 590 O O . ALA A 1 79 ? 10.450 1.233 -21.220 1.00 88.38 79 ALA A O 1
ATOM 591 N N . ASP A 1 80 ? 12.063 2.511 -22.141 1.00 91.75 80 ASP A N 1
ATOM 592 C CA . ASP A 1 80 ? 12.363 3.238 -20.919 1.00 91.75 80 ASP A CA 1
ATOM 593 C C . ASP A 1 80 ? 11.272 4.279 -20.656 1.00 91.75 80 ASP A C 1
ATOM 595 O O . ASP A 1 80 ? 10.822 4.996 -21.549 1.00 91.75 80 ASP A O 1
ATOM 599 N N . ARG A 1 81 ? 10.815 4.326 -19.408 1.00 88.12 81 ARG A N 1
ATOM 600 C CA . ARG A 1 81 ? 9.712 5.165 -18.922 1.00 88.12 81 ARG A CA 1
ATOM 601 C C . ARG A 1 81 ? 10.184 6.251 -17.962 1.00 88.12 81 ARG A C 1
ATOM 603 O O . ARG A 1 81 ? 9.364 7.035 -17.477 1.00 88.12 81 ARG A O 1
ATOM 610 N N . ASP A 1 82 ? 11.471 6.267 -17.631 1.00 91.31 82 ASP A N 1
ATOM 611 C CA . ASP A 1 82 ? 12.068 7.378 -16.914 1.00 91.31 82 ASP A CA 1
ATOM 612 C C . ASP A 1 82 ? 12.005 8.655 -17.765 1.00 91.31 82 ASP A C 1
ATOM 614 O O . ASP A 1 82 ? 12.321 8.660 -18.953 1.00 91.31 82 ASP A O 1
ATOM 618 N N . LYS A 1 83 ? 11.591 9.755 -17.136 1.00 89.56 83 LYS A N 1
ATOM 619 C CA . LYS A 1 83 ? 11.393 11.039 -17.820 1.00 89.56 83 LYS A CA 1
ATOM 620 C C . LYS A 1 83 ? 12.669 11.868 -17.912 1.00 89.56 83 LYS A C 1
ATOM 622 O O . LYS A 1 83 ? 12.693 12.831 -18.671 1.00 89.56 83 LYS A O 1
ATOM 627 N N . SER A 1 84 ? 13.700 11.538 -17.133 1.00 91.50 84 SER A N 1
ATOM 628 C CA . SER A 1 84 ? 14.966 12.273 -17.170 1.00 91.50 84 SER A CA 1
ATOM 629 C C . SER A 1 84 ? 15.830 11.881 -18.371 1.00 91.50 84 SER A C 1
ATOM 631 O O . SER A 1 84 ? 16.712 12.641 -18.762 1.00 91.50 84 SER A O 1
ATOM 633 N N . GLY A 1 85 ? 15.571 10.709 -18.968 1.00 89.31 85 GLY A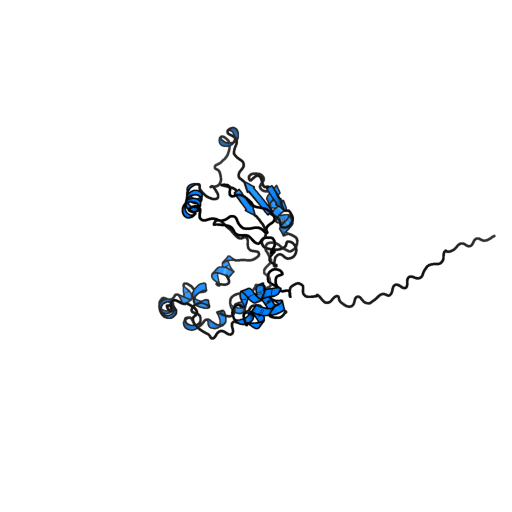 N 1
ATOM 634 C CA . GLY A 1 85 ? 16.375 10.162 -20.061 1.00 89.31 85 GLY A CA 1
ATOM 635 C C . GLY A 1 85 ? 17.734 9.626 -19.598 1.00 89.31 85 GLY A C 1
ATOM 636 O O . GLY A 1 85 ? 18.589 9.325 -20.427 1.00 89.31 85 GLY A O 1
ATOM 637 N N . ALA A 1 86 ? 17.952 9.493 -18.287 1.00 96.62 86 ALA A N 1
ATOM 638 C CA . ALA A 1 86 ? 19.235 9.098 -17.712 1.00 96.62 86 ALA A CA 1
ATOM 639 C C . ALA A 1 86 ? 19.451 7.576 -17.646 1.00 96.62 86 ALA A C 1
ATOM 641 O O . ALA A 1 86 ? 20.497 7.138 -17.168 1.00 96.62 86 ALA A O 1
ATOM 642 N N . CYS A 1 87 ? 18.514 6.764 -18.152 1.00 97.38 87 CYS A N 1
ATOM 643 C CA . CYS A 1 87 ? 18.588 5.302 -18.093 1.00 97.38 87 CYS A CA 1
ATOM 644 C C . CYS A 1 87 ? 19.915 4.736 -18.612 1.00 97.38 87 CYS A C 1
ATOM 646 O O . CYS A 1 87 ? 20.519 3.917 -17.927 1.00 97.38 87 CYS A O 1
ATOM 648 N N . ALA A 1 88 ? 20.408 5.202 -19.765 1.00 97.44 88 ALA A N 1
ATOM 649 C CA . ALA A 1 88 ? 21.689 4.753 -20.318 1.00 97.44 88 ALA A CA 1
ATOM 650 C C . ALA A 1 88 ? 22.874 5.073 -19.388 1.00 97.44 88 ALA A C 1
ATOM 652 O O . ALA A 1 88 ? 23.739 4.228 -19.165 1.00 97.44 88 ALA A O 1
ATOM 653 N N . THR A 1 89 ? 22.888 6.275 -18.806 1.00 98.06 89 THR A N 1
ATOM 654 C CA . THR A 1 89 ? 23.923 6.718 -17.862 1.00 98.06 89 THR A CA 1
ATOM 655 C C . THR A 1 89 ? 23.901 5.889 -16.581 1.00 98.06 89 THR A C 1
ATOM 657 O O . THR A 1 89 ? 24.943 5.431 -16.122 1.00 98.06 89 THR A O 1
ATOM 660 N N . TRP A 1 90 ? 22.718 5.663 -16.011 1.00 98.00 90 TRP A N 1
ATOM 661 C CA . TRP A 1 90 ? 22.543 4.869 -14.795 1.00 98.00 90 TRP A CA 1
ATOM 662 C C . TRP A 1 90 ? 22.868 3.395 -15.016 1.00 98.00 90 TRP A C 1
ATOM 664 O O . TRP A 1 90 ? 23.558 2.785 -14.205 1.00 98.00 90 TRP A O 1
ATOM 674 N N . ALA A 1 91 ? 22.451 2.827 -16.145 1.00 97.69 91 ALA A N 1
ATOM 675 C CA . ALA A 1 91 ? 22.813 1.463 -16.501 1.00 97.69 91 ALA A CA 1
ATOM 676 C C . ALA A 1 91 ? 24.329 1.303 -16.673 1.00 97.69 91 ALA A C 1
ATOM 678 O O . ALA A 1 91 ? 24.899 0.355 -16.140 1.00 97.69 91 ALA A O 1
ATOM 679 N N . ALA A 1 92 ? 25.001 2.263 -17.321 1.00 97.75 92 ALA A N 1
ATOM 680 C CA . ALA A 1 92 ? 26.462 2.282 -17.410 1.00 97.75 92 ALA A CA 1
ATOM 681 C C . ALA A 1 92 ?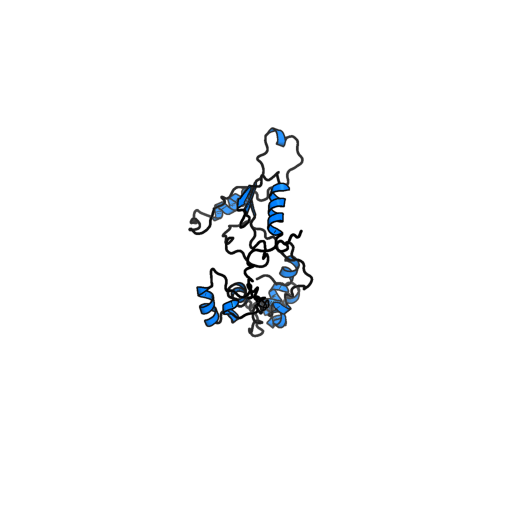 27.147 2.417 -16.034 1.00 97.75 92 ALA A C 1
ATOM 683 O O . ALA A 1 92 ? 28.269 1.944 -15.864 1.00 97.75 92 ALA A O 1
ATOM 684 N N . ALA A 1 93 ? 26.472 3.018 -15.050 1.00 97.81 93 ALA A N 1
ATOM 685 C CA . ALA A 1 93 ? 26.921 3.099 -13.660 1.00 97.81 93 ALA A CA 1
ATOM 686 C C . ALA A 1 93 ? 26.590 1.845 -12.816 1.00 97.81 93 ALA A C 1
ATOM 688 O O . ALA A 1 93 ? 26.941 1.803 -11.640 1.00 97.81 93 ALA A O 1
ATOM 689 N N . GLY A 1 94 ? 25.946 0.821 -13.391 1.00 97.31 94 GLY A N 1
ATOM 690 C CA . GLY A 1 94 ? 25.597 -0.426 -12.696 1.00 97.31 94 GLY A CA 1
ATOM 691 C C . GLY A 1 94 ? 24.265 -0.395 -11.937 1.00 97.31 94 GLY A C 1
ATOM 692 O O . GLY A 1 94 ? 23.969 -1.307 -11.164 1.00 97.31 94 GLY A O 1
ATOM 693 N N . GLU A 1 95 ? 23.421 0.615 -12.162 1.00 97.31 95 GLU A N 1
ATOM 694 C CA . GLU A 1 95 ? 22.156 0.776 -11.429 1.00 97.31 95 GLU A CA 1
ATOM 695 C C . GLU A 1 95 ? 21.143 -0.339 -11.713 1.00 97.31 95 GLU A C 1
ATOM 697 O O . GLU A 1 95 ? 20.269 -0.590 -10.887 1.00 97.31 95 GLU A O 1
ATOM 702 N N . CYS A 1 96 ? 21.249 -1.051 -12.843 1.00 95.88 96 CYS A N 1
ATOM 703 C CA . CYS A 1 96 ? 20.365 -2.189 -13.122 1.00 95.88 96 CYS A CA 1
ATOM 704 C C . CYS A 1 96 ? 20.441 -3.268 -12.018 1.00 95.88 96 CYS A C 1
ATOM 706 O O . CYS A 1 96 ? 19.425 -3.902 -11.724 1.00 95.88 96 CYS A O 1
ATOM 708 N N . ASP A 1 97 ? 21.609 -3.420 -11.379 1.00 94.62 97 ASP A N 1
ATOM 709 C CA . ASP A 1 97 ? 21.843 -4.364 -10.281 1.00 94.62 97 ASP A CA 1
ATOM 710 C C . ASP A 1 97 ? 21.795 -3.693 -8.904 1.00 94.62 97 ASP A C 1
ATOM 712 O O . ASP A 1 97 ? 21.295 -4.288 -7.949 1.00 94.62 97 ASP A O 1
ATOM 716 N N . ALA A 1 98 ? 22.291 -2.454 -8.791 1.00 94.56 98 ALA A N 1
ATOM 717 C CA . ALA A 1 98 ? 22.312 -1.715 -7.527 1.00 94.56 98 ALA A CA 1
ATOM 718 C C . ALA A 1 98 ? 20.925 -1.182 -7.119 1.00 94.56 98 ALA A C 1
ATOM 720 O O . ALA A 1 98 ? 20.618 -1.094 -5.929 1.00 94.56 98 ALA A O 1
ATOM 721 N N . ASN A 1 99 ? 20.067 -0.876 -8.096 1.00 91.81 99 ASN A N 1
ATOM 722 C CA . ASN A 1 99 ? 18.716 -0.353 -7.904 1.00 91.81 99 ASN A CA 1
ATOM 723 C C . ASN A 1 99 ? 17.688 -1.072 -8.807 1.00 91.81 99 ASN A C 1
ATOM 725 O O . ASN A 1 99 ? 17.014 -0.463 -9.651 1.00 91.81 99 ASN A O 1
ATOM 729 N N . PRO A 1 100 ? 17.524 -2.396 -8.633 1.00 90.00 100 PRO A N 1
ATOM 730 C CA . PRO A 1 100 ? 16.750 -3.218 -9.552 1.00 90.00 100 PRO A CA 1
ATOM 731 C C . PRO A 1 100 ? 15.256 -2.886 -9.512 1.00 90.00 100 PRO A C 1
ATOM 733 O O . PRO A 1 100 ? 14.588 -2.983 -10.537 1.00 90.00 100 PRO A O 1
ATOM 736 N N . ALA A 1 101 ? 14.715 -2.475 -8.360 1.00 87.44 101 ALA A N 1
ATOM 737 C CA . ALA A 1 101 ? 13.299 -2.134 -8.216 1.00 87.44 101 ALA A CA 1
ATOM 738 C C . ALA A 1 101 ? 12.893 -0.963 -9.126 1.00 87.44 101 ALA A C 1
ATOM 740 O O . ALA A 1 101 ? 11.863 -1.024 -9.799 1.00 87.44 101 ALA A O 1
ATOM 741 N N . TYR A 1 102 ? 13.723 0.083 -9.181 1.00 89.81 102 TYR A N 1
ATOM 742 C CA . TYR A 1 102 ? 13.485 1.239 -10.038 1.00 89.81 102 TYR A CA 1
ATOM 743 C C . TYR A 1 102 ? 13.819 0.922 -11.496 1.00 89.81 102 TYR A C 1
ATOM 745 O O . TYR A 1 102 ? 12.991 1.117 -12.392 1.00 89.81 102 TYR A O 1
ATOM 753 N N . MET A 1 103 ? 15.019 0.389 -11.737 1.00 93.25 103 MET A N 1
ATOM 754 C CA . MET A 1 103 ? 15.555 0.225 -13.084 1.00 93.25 103 MET A CA 1
ATOM 755 C C . MET A 1 103 ? 14.762 -0.791 -13.913 1.00 93.25 103 MET A C 1
ATOM 757 O O . MET A 1 103 ? 14.498 -0.525 -15.083 1.00 93.25 103 MET A O 1
ATOM 761 N N . LYS A 1 104 ? 14.261 -1.880 -13.308 1.00 90.56 104 LYS A N 1
ATOM 762 C CA . LYS A 1 104 ? 13.431 -2.883 -14.008 1.00 90.56 104 LYS A CA 1
ATOM 763 C C . LYS A 1 104 ? 12.100 -2.341 -14.529 1.00 90.56 104 LYS A C 1
ATOM 765 O O . LYS A 1 104 ? 11.511 -2.918 -15.435 1.00 90.56 104 LYS A O 1
ATOM 770 N N . VAL A 1 105 ? 11.596 -1.257 -13.938 1.00 87.69 105 VAL A N 1
ATOM 771 C CA . VAL A 1 105 ? 10.285 -0.686 -14.286 1.00 87.69 105 VAL A CA 1
ATOM 772 C C . VAL A 1 105 ? 10.432 0.597 -15.099 1.00 87.69 105 VAL A C 1
ATOM 774 O O . VAL A 1 105 ? 9.673 0.826 -16.042 1.00 87.69 105 VAL A O 1
ATOM 777 N N . LYS A 1 106 ? 11.387 1.457 -14.734 1.00 91.06 106 LYS A N 1
ATOM 778 C CA . LYS A 1 106 ? 11.585 2.774 -15.353 1.00 91.06 106 LYS A CA 1
ATOM 779 C C . LYS A 1 106 ? 12.613 2.760 -16.478 1.00 91.06 106 LYS A C 1
ATOM 781 O O . LYS A 1 106 ? 12.486 3.567 -17.387 1.00 91.06 106 LYS A O 1
ATOM 786 N N . CYS A 1 107 ? 13.556 1.828 -16.468 1.00 94.88 107 CYS A N 1
ATOM 787 C CA . CYS A 1 107 ? 14.606 1.695 -17.478 1.00 94.88 107 CYS A CA 1
ATOM 788 C C . CYS A 1 107 ? 14.621 0.281 -18.081 1.00 94.88 107 CYS A C 1
ATOM 790 O O . CYS A 1 107 ? 15.677 -0.311 -18.305 1.00 94.88 107 CYS A O 1
ATOM 792 N N . ALA A 1 108 ? 13.429 -0.289 -18.284 1.00 93.19 108 ALA A N 1
ATOM 793 C CA . ALA A 1 108 ? 13.257 -1.694 -18.629 1.00 93.19 108 ALA A CA 1
ATOM 794 C C . ALA A 1 108 ? 13.910 -2.074 -19.965 1.00 93.19 108 ALA A C 1
ATOM 796 O O . ALA A 1 108 ? 14.432 -3.182 -20.085 1.00 93.19 108 ALA A O 1
ATOM 797 N N . SER A 1 109 ? 13.915 -1.170 -20.950 1.00 94.75 109 SER A N 1
ATOM 798 C CA . SER A 1 109 ? 14.560 -1.420 -22.240 1.00 94.75 109 SER A CA 1
ATOM 799 C C . SER A 1 109 ? 16.075 -1.406 -22.088 1.00 94.75 109 SER A C 1
ATOM 801 O O . SER A 1 109 ? 16.737 -2.353 -22.508 1.00 94.75 109 SER A O 1
ATOM 803 N N . THR A 1 110 ? 16.624 -0.374 -21.443 1.00 96.81 110 THR A N 1
ATOM 804 C CA . THR A 1 110 ? 18.072 -0.261 -21.225 1.00 96.81 110 THR A CA 1
ATOM 805 C C . THR A 1 110 ? 18.615 -1.414 -20.373 1.00 96.81 110 THR A C 1
ATOM 807 O O . THR A 1 110 ? 19.681 -1.945 -20.673 1.00 96.81 110 THR A O 1
ATOM 810 N N . CYS A 1 111 ? 17.882 -1.847 -19.343 1.00 96.25 111 CYS A N 1
ATOM 811 C CA . CYS A 1 111 ? 18.294 -2.957 -18.480 1.00 96.25 111 CYS A CA 1
ATOM 812 C C . CYS A 1 111 ? 17.867 -4.346 -18.993 1.00 96.25 111 CYS A C 1
ATOM 814 O O . CYS A 1 111 ? 18.095 -5.330 -18.296 1.00 96.25 111 CYS A O 1
ATOM 816 N N . GLY A 1 112 ? 17.210 -4.457 -20.155 1.00 94.25 112 GLY A N 1
ATOM 817 C CA . GLY A 1 112 ? 16.790 -5.747 -20.723 1.00 94.25 112 GLY A CA 1
ATOM 818 C C . GLY A 1 112 ? 15.766 -6.521 -19.879 1.00 94.25 112 GLY A C 1
ATOM 819 O O . GLY A 1 112 ? 15.798 -7.745 -19.836 1.00 94.25 112 GLY A O 1
ATOM 820 N N . THR A 1 113 ? 14.867 -5.818 -19.190 1.00 92.50 113 THR A N 1
ATOM 821 C CA . THR A 1 113 ? 13.921 -6.363 -18.190 1.00 92.50 113 THR A CA 1
ATOM 822 C C . THR A 1 113 ? 12.465 -6.100 -18.575 1.00 92.50 113 THR A C 1
ATOM 824 O O . THR A 1 113 ? 11.586 -5.926 -17.737 1.00 92.50 113 THR A O 1
ATOM 827 N N . CYS A 1 114 ? 12.182 -6.049 -19.875 1.00 89.75 114 CYS A N 1
ATOM 828 C CA . CYS A 1 114 ? 10.853 -5.719 -20.386 1.00 89.75 114 CYS A CA 1
ATOM 829 C C . CYS A 1 114 ? 9.760 -6.732 -20.019 1.00 89.75 114 CYS A C 1
ATOM 831 O O . CYS A 1 114 ? 8.590 -6.366 -19.947 1.00 89.75 114 CYS A O 1
ATOM 833 N N . ASP A 1 115 ? 10.115 -7.979 -19.720 1.00 87.19 115 ASP A N 1
ATOM 834 C CA . ASP A 1 115 ? 9.201 -8.967 -19.144 1.00 87.19 115 ASP A CA 1
ATOM 835 C C . ASP A 1 115 ? 8.737 -8.586 -17.727 1.00 87.19 115 ASP A C 1
ATOM 837 O O . ASP A 1 115 ? 7.605 -8.891 -17.354 1.00 87.19 115 ASP A O 1
ATOM 841 N N . MET A 1 116 ? 9.563 -7.851 -16.980 1.00 85.62 116 MET A N 1
ATOM 842 C CA . MET A 1 116 ? 9.259 -7.335 -15.642 1.00 85.62 116 MET A CA 1
ATOM 843 C C . MET A 1 116 ? 8.317 -6.122 -15.668 1.00 85.62 116 MET A C 1
ATOM 845 O O . MET A 1 116 ? 7.832 -5.693 -14.617 1.00 85.62 116 MET A O 1
ATOM 849 N N . LEU A 1 117 ? 8.001 -5.571 -16.846 1.00 81.50 117 LEU A N 1
ATOM 850 C CA . LEU A 1 117 ? 6.919 -4.592 -16.979 1.00 81.50 117 LEU A CA 1
ATOM 851 C C . LEU A 1 117 ? 5.557 -5.236 -16.694 1.00 81.50 117 LEU A C 1
ATOM 853 O O . LEU A 1 117 ? 4.669 -4.565 -16.164 1.00 81.50 117 LEU A O 1
ATOM 857 N N . ASP A 1 118 ? 5.401 -6.532 -16.982 1.00 79.56 118 ASP A N 1
ATOM 858 C CA . ASP A 1 118 ? 4.236 -7.298 -16.553 1.00 79.56 118 ASP A CA 1
ATOM 859 C C . ASP A 1 118 ? 4.296 -7.531 -15.041 1.00 79.56 118 ASP A C 1
ATOM 861 O O . ASP A 1 118 ? 5.102 -8.310 -14.522 1.00 79.56 118 ASP A O 1
ATOM 865 N N . TRP A 1 119 ? 3.406 -6.847 -14.325 1.00 75.69 119 TRP A N 1
ATOM 866 C CA . TRP A 1 119 ? 3.315 -6.939 -12.874 1.00 75.69 119 TRP A CA 1
ATOM 867 C C . TRP A 1 119 ? 3.072 -8.381 -12.406 1.00 75.69 119 TRP A C 1
ATOM 869 O O . TRP A 1 119 ? 3.578 -8.749 -11.353 1.00 75.69 119 TRP A O 1
ATOM 879 N N . ARG A 1 120 ? 2.381 -9.224 -13.190 1.00 75.69 120 ARG A N 1
ATOM 880 C CA . ARG A 1 120 ? 2.119 -10.626 -12.816 1.00 75.69 120 ARG A CA 1
ATOM 881 C C . ARG A 1 120 ? 3.393 -11.459 -12.767 1.00 75.69 120 ARG A C 1
ATOM 883 O O . ARG A 1 120 ? 3.480 -12.399 -11.985 1.00 75.69 120 ARG A O 1
ATOM 890 N N . LYS A 1 121 ? 4.370 -11.121 -13.613 1.00 82.44 121 LYS A N 1
ATOM 891 C CA . LYS A 1 121 ? 5.677 -11.785 -13.654 1.00 82.44 121 LYS A CA 1
ATOM 892 C C . LYS A 1 121 ? 6.613 -11.231 -12.595 1.00 82.44 121 LYS A C 1
ATOM 894 O O . LYS A 1 121 ? 7.307 -11.992 -11.931 1.00 82.44 121 LYS A O 1
ATOM 899 N N . ARG A 1 122 ? 6.614 -9.907 -12.425 1.00 83.88 122 ARG A N 1
ATOM 900 C CA . ARG A 1 122 ? 7.468 -9.225 -11.447 1.00 83.88 122 ARG A CA 1
ATOM 901 C C . ARG A 1 122 ? 7.019 -9.457 -10.001 1.00 83.88 122 ARG A C 1
ATOM 903 O O . ARG A 1 122 ? 7.860 -9.507 -9.108 1.00 83.88 122 ARG A O 1
ATOM 910 N N . CYS A 1 123 ? 5.716 -9.601 -9.780 1.00 81.69 123 CYS A N 1
ATOM 911 C CA . CYS A 1 123 ? 5.080 -9.636 -8.465 1.00 81.69 123 CYS A CA 1
ATOM 912 C C . CYS A 1 123 ? 4.141 -10.841 -8.329 1.00 81.69 123 CYS A C 1
ATOM 914 O O . CYS A 1 123 ? 2.933 -10.659 -8.155 1.00 81.69 123 CYS A O 1
ATOM 916 N N . PRO A 1 124 ? 4.664 -12.077 -8.429 1.00 79.25 124 PRO A N 1
ATOM 917 C CA . PRO A 1 124 ? 3.847 -13.254 -8.202 1.00 79.25 124 PRO A CA 1
ATOM 918 C C . PRO A 1 124 ? 3.376 -13.262 -6.746 1.00 79.25 124 PRO A C 1
ATOM 920 O O . PRO A 1 124 ? 4.173 -13.115 -5.816 1.00 79.25 124 PRO A O 1
ATOM 923 N N . VAL A 1 125 ? 2.071 -13.435 -6.557 1.00 74.94 125 VAL A N 1
ATOM 924 C CA . VAL A 1 125 ? 1.507 -13.724 -5.239 1.00 74.94 125 VAL A CA 1
ATOM 925 C C . VAL A 1 125 ? 1.875 -15.164 -4.910 1.00 74.94 125 VAL A C 1
ATOM 927 O O . VAL A 1 125 ? 1.590 -16.064 -5.701 1.00 74.94 125 VAL A O 1
ATOM 930 N N . ASP A 1 126 ? 2.534 -15.377 -3.774 1.00 79.94 126 ASP A N 1
ATOM 931 C CA . ASP A 1 126 ? 2.787 -16.725 -3.273 1.00 79.94 126 ASP A CA 1
ATOM 932 C C . ASP A 1 126 ? 1.433 -17.398 -2.981 1.00 79.94 126 ASP A C 1
ATOM 934 O O . ASP A 1 126 ? 0.665 -16.871 -2.170 1.00 79.94 126 ASP A O 1
ATOM 938 N N . PRO A 1 127 ? 1.103 -18.524 -3.645 1.00 80.12 127 PRO A N 1
ATOM 939 C CA . PRO A 1 127 ? -0.173 -19.206 -3.444 1.00 80.12 127 PRO A CA 1
ATOM 940 C C . PRO A 1 127 ? -0.364 -19.706 -2.006 1.00 80.12 127 PRO A C 1
ATOM 942 O O . PRO A 1 127 ? -1.502 -19.881 -1.575 1.00 80.12 127 PRO A O 1
ATOM 945 N N . GLU A 1 128 ? 0.723 -19.891 -1.254 1.00 85.44 128 GLU A N 1
ATOM 946 C CA . GLU A 1 128 ? 0.694 -20.342 0.138 1.00 85.44 128 GLU A CA 1
ATOM 947 C C . GLU A 1 128 ? 0.725 -19.180 1.145 1.00 85.44 128 GLU A C 1
ATOM 949 O O . GLU A 1 128 ? 0.651 -19.405 2.360 1.00 85.44 128 GLU A O 1
ATOM 954 N N . ALA A 1 129 ? 0.811 -17.929 0.672 1.00 81.88 129 ALA A N 1
ATOM 955 C CA . ALA A 1 129 ? 0.840 -16.764 1.544 1.00 81.88 129 ALA A CA 1
ATOM 956 C C . ALA A 1 129 ? -0.463 -16.645 2.339 1.00 81.88 129 ALA A C 1
ATOM 958 O O . ALA A 1 129 ? -1.562 -16.491 1.798 1.00 81.88 129 ALA A O 1
ATOM 959 N N . LYS A 1 130 ? -0.329 -16.652 3.665 1.00 83.00 130 LYS A N 1
ATOM 960 C CA . LYS A 1 130 ? -1.452 -16.474 4.586 1.00 83.00 130 LYS A CA 1
ATOM 961 C C . LYS A 1 130 ? -1.608 -14.994 4.931 1.00 83.00 130 LYS A C 1
ATOM 963 O O . LYS A 1 130 ? -0.605 -14.357 5.254 1.00 83.00 130 LYS A O 1
ATOM 968 N N . PRO A 1 131 ? -2.834 -14.445 4.900 1.00 83.12 131 PRO A N 1
ATOM 969 C CA . PRO A 1 131 ? -3.062 -13.074 5.331 1.00 83.12 131 PRO A CA 1
ATOM 970 C C . PRO A 1 131 ? -2.782 -12.930 6.832 1.00 83.12 131 PRO A C 1
ATOM 972 O O . PRO A 1 131 ? -3.081 -13.835 7.614 1.00 83.12 131 PRO A O 1
ATOM 975 N N . ALA A 1 132 ? -2.268 -11.771 7.239 1.00 86.94 132 ALA A N 1
ATOM 976 C CA . ALA A 1 132 ? -2.049 -11.435 8.644 1.00 86.94 132 ALA A CA 1
ATOM 977 C C . ALA A 1 132 ? -3.358 -11.463 9.455 1.00 86.94 132 ALA A C 1
ATOM 979 O O . ALA A 1 132 ? -3.376 -11.940 10.589 1.00 86.94 132 ALA A O 1
ATOM 980 N N . VAL A 1 133 ? -4.457 -10.987 8.859 1.00 83.94 133 VAL A N 1
ATOM 981 C CA . VAL A 1 133 ? -5.801 -11.028 9.444 1.00 83.94 133 VAL A CA 1
ATOM 982 C C . VAL A 1 133 ? -6.755 -11.764 8.492 1.00 83.94 133 VAL A C 1
ATOM 984 O O . VAL A 1 133 ? -7.008 -11.268 7.390 1.00 83.94 133 VAL A O 1
ATOM 987 N N . PRO A 1 134 ? -7.290 -12.942 8.866 1.00 84.00 134 PRO A N 1
ATOM 988 C CA . PRO A 1 134 ? -8.277 -13.646 8.050 1.00 84.00 134 PRO A CA 1
ATOM 989 C C . PRO A 1 134 ? -9.655 -12.951 8.078 1.00 84.00 134 PRO A C 1
ATOM 991 O O . PRO A 1 134 ? -9.913 -12.142 8.976 1.00 84.00 134 PRO A O 1
ATOM 994 N N . PRO A 1 135 ? -10.555 -13.278 7.127 1.00 86.88 135 PRO A N 1
ATOM 995 C CA . PRO A 1 135 ? -11.955 -12.853 7.165 1.00 86.88 135 PRO A CA 1
ATOM 996 C C . PRO A 1 135 ? -12.590 -13.053 8.544 1.00 86.88 135 PRO A C 1
ATOM 998 O O . PRO A 1 135 ? -12.438 -14.114 9.151 1.00 86.88 135 PRO A O 1
ATOM 1001 N N . GLY A 1 136 ? -13.256 -12.019 9.050 1.00 84.50 136 GLY A N 1
ATOM 1002 C CA . GLY A 1 136 ? -13.952 -12.042 10.336 1.00 84.50 136 GLY A CA 1
ATOM 1003 C C . GLY A 1 136 ? -13.082 -11.687 11.550 1.00 84.50 136 GLY A C 1
ATOM 1004 O O . GLY A 1 136 ? -13.613 -11.286 12.583 1.00 84.50 136 GLY A O 1
ATOM 1005 N N . ALA A 1 137 ? -11.750 -11.773 11.445 1.00 87.00 137 ALA A N 1
ATOM 1006 C CA . ALA A 1 137 ? -10.841 -11.653 12.595 1.00 87.00 137 ALA A CA 1
ATOM 1007 C C . ALA A 1 137 ? -10.313 -10.230 12.858 1.00 87.00 137 ALA A C 1
ATOM 1009 O O . ALA A 1 137 ? -9.552 -9.992 13.808 1.00 87.00 137 ALA A O 1
ATOM 1010 N N . MET A 1 138 ? -10.678 -9.261 12.018 1.00 85.50 138 MET A N 1
ATOM 1011 C CA . MET A 1 138 ? -10.236 -7.878 12.180 1.00 85.50 138 MET A CA 1
ATOM 1012 C C . MET A 1 138 ? -10.893 -7.242 13.400 1.00 85.50 138 MET A C 1
ATOM 1014 O O . MET A 1 138 ? -10.200 -6.627 14.208 1.00 85.50 138 MET A O 1
ATOM 1018 N N . GLN A 1 139 ? -12.189 -7.481 13.591 1.00 86.31 139 GLN A N 1
ATOM 1019 C CA . GLN A 1 139 ? -12.931 -7.077 14.782 1.00 86.31 139 GLN A CA 1
ATOM 1020 C C . GLN A 1 139 ? -12.225 -7.521 16.071 1.00 86.31 139 GLN A C 1
ATOM 1022 O O . GLN A 1 139 ? -11.923 -6.691 16.930 1.00 86.31 139 GLN A O 1
ATOM 1027 N N . GLU A 1 140 ? -11.865 -8.802 16.175 1.00 87.38 140 GLU A N 1
ATOM 1028 C CA . GLU A 1 140 ? -11.166 -9.324 17.354 1.00 87.38 140 GLU A CA 1
ATOM 1029 C C . GLU A 1 140 ? -9.814 -8.634 17.581 1.00 87.38 140 GLU A C 1
ATOM 1031 O O . GLU A 1 140 ? -9.364 -8.472 18.714 1.00 87.38 140 GLU A O 1
ATOM 1036 N N . THR A 1 141 ? -9.141 -8.216 16.505 1.00 88.94 141 THR A N 1
ATOM 1037 C CA . THR A 1 141 ? -7.869 -7.489 16.590 1.00 88.94 141 THR A CA 1
ATOM 1038 C C . THR A 1 141 ? -8.056 -6.122 17.242 1.00 88.94 141 THR A C 1
ATOM 1040 O O . THR A 1 141 ? -7.278 -5.764 18.130 1.00 88.94 141 THR A O 1
ATOM 1043 N N . PHE A 1 142 ? -9.105 -5.386 16.870 1.00 88.81 142 PHE A N 1
ATOM 1044 C CA . PHE A 1 142 ? -9.441 -4.112 17.506 1.00 88.81 142 PHE A CA 1
ATOM 1045 C C . PHE A 1 142 ? -9.885 -4.296 18.958 1.00 88.81 142 PHE A C 1
ATOM 1047 O O . PHE A 1 142 ? -9.432 -3.558 19.832 1.00 88.81 142 PHE A O 1
ATOM 1054 N N . GLU A 1 143 ? -10.702 -5.308 19.246 1.00 89.00 143 GLU A N 1
ATOM 1055 C CA . GLU A 1 143 ? -11.139 -5.620 20.612 1.00 89.00 143 GLU A CA 1
ATOM 1056 C C . GLU A 1 143 ? -9.957 -5.985 21.522 1.00 89.00 143 GLU A C 1
ATOM 1058 O O . GLU A 1 143 ? -9.840 -5.451 22.628 1.00 89.00 143 GLU A O 1
ATOM 1063 N N . ARG A 1 144 ? -9.010 -6.798 21.029 1.00 89.44 144 ARG A N 1
ATOM 1064 C CA . ARG A 1 144 ? -7.744 -7.071 21.730 1.00 89.44 144 ARG A CA 1
ATOM 1065 C C . ARG A 1 144 ? -6.927 -5.804 21.948 1.00 89.44 144 ARG A C 1
ATOM 1067 O O . ARG A 1 144 ? -6.281 -5.672 22.985 1.00 89.44 144 ARG A O 1
ATOM 1074 N N . ALA A 1 145 ? -6.931 -4.868 21.001 1.00 87.06 145 ALA A N 1
ATOM 1075 C CA . ALA A 1 145 ? -6.211 -3.612 21.163 1.00 87.06 145 ALA A CA 1
ATOM 1076 C C . ALA A 1 145 ? -6.820 -2.742 22.283 1.00 87.06 145 ALA A C 1
ATOM 1078 O O . ALA A 1 145 ? -6.081 -2.121 23.048 1.00 87.06 145 ALA A O 1
ATOM 1079 N N . LEU A 1 146 ? -8.148 -2.760 22.449 1.00 87.50 146 LEU A N 1
ATOM 1080 C CA . LEU A 1 146 ? -8.825 -2.096 23.569 1.00 87.50 146 LEU A CA 1
ATOM 1081 C C . LEU A 1 146 ? -8.457 -2.729 24.926 1.00 87.50 146 LEU A C 1
ATOM 1083 O O . LEU A 1 146 ? -8.276 -2.007 25.907 1.00 87.50 146 LEU A O 1
ATOM 1087 N N . SER A 1 147 ? -8.327 -4.060 24.999 1.00 88.19 147 SER A N 1
ATOM 1088 C CA . SER A 1 147 ? -8.055 -4.771 26.260 1.00 88.19 147 SER A CA 1
ATOM 1089 C C . SER A 1 147 ? -6.576 -4.823 26.648 1.00 88.19 147 SER A C 1
ATOM 1091 O O . SER A 1 147 ? -6.250 -4.725 27.830 1.00 88.19 147 SER A O 1
ATOM 1093 N N . ASN A 1 148 ? -5.675 -4.993 25.678 1.00 89.31 148 ASN A N 1
ATOM 1094 C CA . ASN A 1 148 ? -4.258 -5.281 25.932 1.00 89.31 148 ASN A CA 1
ATOM 1095 C C . ASN A 1 148 ? -3.418 -4.025 26.175 1.00 89.31 148 ASN A C 1
ATOM 1097 O O . ASN A 1 148 ? -2.303 -4.126 26.687 1.00 89.31 148 ASN A O 1
ATOM 1101 N N . PHE A 1 149 ? -3.947 -2.849 25.830 1.00 86.50 149 PHE A N 1
ATOM 1102 C CA . PHE A 1 149 ? -3.224 -1.584 25.915 1.00 86.50 149 PHE A CA 1
ATOM 1103 C C . PHE A 1 149 ? -3.887 -0.542 26.842 1.00 86.50 149 PHE A C 1
ATOM 1105 O O . PHE A 1 149 ? -4.004 0.629 26.467 1.00 86.50 149 PHE A O 1
ATOM 1112 N N . PRO A 1 150 ? -4.295 -0.896 28.081 1.00 87.56 150 PRO A N 1
ATOM 1113 C CA . PRO A 1 150 ? -5.005 0.023 28.977 1.00 87.56 150 PRO A CA 1
ATOM 1114 C C . PRO A 1 150 ? -4.171 1.248 29.393 1.00 87.56 150 PRO A C 1
ATOM 1116 O O . PRO A 1 150 ? -4.729 2.269 29.809 1.00 87.56 150 PRO A O 1
ATOM 1119 N N . GLN A 1 151 ? -2.839 1.172 29.282 1.00 84.12 151 GLN A N 1
ATOM 1120 C CA . GLN A 1 151 ? -1.917 2.280 29.546 1.00 84.12 151 GLN A CA 1
ATOM 1121 C C . GLN A 1 151 ? -2.094 3.458 28.580 1.00 84.12 151 GLN A C 1
ATOM 1123 O O . GLN A 1 151 ? -1.776 4.590 28.948 1.00 84.12 151 GLN A O 1
ATOM 1128 N N . TYR A 1 152 ? -2.642 3.202 27.390 1.00 86.50 152 TYR A N 1
ATOM 1129 C CA . TYR A 1 152 ? -2.915 4.218 26.378 1.00 86.50 152 TYR A CA 1
ATOM 1130 C C . TYR A 1 152 ? -4.400 4.595 26.310 1.00 86.50 152 TYR A C 1
ATOM 1132 O O . TYR A 1 152 ? -4.858 5.040 25.265 1.00 86.50 152 TYR A O 1
ATOM 1140 N N . SER A 1 153 ? -5.162 4.389 27.396 1.00 88.50 153 SER A N 1
ATOM 1141 C CA . SER A 1 153 ? -6.574 4.800 27.520 1.00 88.50 153 SER A CA 1
ATOM 1142 C C . SER A 1 153 ? -7.385 4.661 26.222 1.00 88.50 153 SER A C 1
ATOM 1144 O O . SER A 1 153 ? -7.907 5.666 25.729 1.00 88.50 153 SER A O 1
ATOM 1146 N N . PRO A 1 154 ? -7.457 3.454 25.639 1.00 89.62 154 PRO A N 1
ATOM 1147 C CA . PRO A 1 154 ? -8.033 3.297 24.321 1.00 89.62 154 PRO A CA 1
ATOM 1148 C C . PRO A 1 154 ? -9.529 3.635 24.331 1.00 89.62 154 PRO A C 1
ATOM 1150 O O . PRO A 1 154 ? -10.240 3.270 25.271 1.00 89.62 154 PRO A O 1
ATOM 1153 N N . GLN A 1 155 ? -10.011 4.330 23.300 1.00 87.69 155 GLN A N 1
ATOM 1154 C CA . GLN A 1 155 ? -11.428 4.676 23.148 1.00 87.69 155 GLN A CA 1
ATOM 1155 C C . GLN A 1 155 ? -11.954 4.195 21.801 1.00 87.69 155 GLN A C 1
ATOM 1157 O O . GLN A 1 155 ? -11.409 4.536 20.753 1.00 87.69 155 GLN A O 1
ATOM 1162 N N . LEU A 1 156 ? -13.042 3.427 21.836 1.00 84.56 156 LEU A N 1
ATOM 1163 C CA . LEU A 1 156 ? -13.784 3.030 20.646 1.00 84.56 156 LEU A CA 1
ATOM 1164 C C . LEU A 1 156 ? -14.690 4.187 20.211 1.00 84.56 156 LEU A C 1
ATOM 1166 O O . LEU A 1 156 ? -15.614 4.553 20.935 1.00 84.56 156 LEU A O 1
ATOM 1170 N N . LEU A 1 157 ? -14.418 4.760 19.040 1.00 82.88 157 LEU A N 1
ATOM 1171 C CA . LEU A 1 157 ? -15.228 5.826 18.444 1.00 82.88 157 LEU A CA 1
ATOM 1172 C C . LEU A 1 157 ? -16.328 5.277 17.530 1.00 82.88 157 LEU A C 1
ATOM 1174 O O . LEU A 1 157 ? -17.405 5.859 17.443 1.00 82.88 157 LEU A O 1
ATOM 1178 N N . SER A 1 158 ? -16.052 4.164 16.852 1.00 83.25 158 SER A N 1
ATOM 1179 C CA . SER A 1 158 ? -16.986 3.465 15.970 1.00 83.25 158 SER A CA 1
ATOM 1180 C C . SER A 1 158 ? -16.664 1.975 15.980 1.00 83.25 158 SER A C 1
ATOM 1182 O O . SER A 1 158 ? -15.489 1.612 15.987 1.00 83.25 158 SER A O 1
ATOM 1184 N N . SER A 1 159 ? -17.688 1.120 15.988 1.00 81.25 159 SER A N 1
ATOM 1185 C CA . SER A 1 159 ? -17.555 -0.339 15.865 1.00 81.25 159 SER A CA 1
ATOM 1186 C C . SER A 1 159 ? -17.789 -0.849 14.439 1.00 81.25 159 SER A C 1
ATOM 1188 O O . SER A 1 159 ? -17.529 -2.014 14.170 1.00 81.25 159 SER A O 1
ATOM 1190 N N . ASP A 1 160 ? -18.289 -0.007 13.528 1.00 78.00 160 ASP A N 1
ATOM 1191 C CA . ASP A 1 160 ? -18.422 -0.339 12.105 1.00 78.00 160 ASP A CA 1
ATOM 1192 C C . ASP A 1 160 ? -18.366 0.928 11.221 1.00 78.00 160 ASP A C 1
ATOM 1194 O O . ASP A 1 160 ? -19.324 1.705 11.206 1.00 78.00 160 ASP A O 1
ATOM 1198 N N . PRO A 1 161 ? -17.266 1.169 10.483 1.00 80.81 161 PRO A N 1
ATOM 1199 C CA . PRO A 1 161 ? -15.976 0.484 10.597 1.00 80.81 161 PRO A CA 1
ATOM 1200 C C . PRO A 1 161 ? -15.339 0.738 11.973 1.00 80.81 161 PRO A C 1
ATOM 1202 O O . PRO A 1 161 ? -15.661 1.726 12.641 1.00 80.81 161 PRO A O 1
ATOM 1205 N N . TYR A 1 162 ? -14.433 -0.142 12.407 1.00 81.62 162 TYR A N 1
ATOM 1206 C CA . TYR A 1 162 ? -13.730 0.036 13.679 1.00 81.62 162 TYR A CA 1
ATOM 1207 C C . TYR A 1 162 ? -12.847 1.282 13.656 1.00 81.62 162 TYR A C 1
ATOM 1209 O O . TYR A 1 162 ? -12.006 1.444 12.777 1.00 81.62 162 TYR A O 1
ATOM 1217 N N . VAL A 1 163 ? -13.012 2.158 14.641 1.00 86.81 163 VAL A N 1
ATOM 1218 C CA . VAL A 1 163 ? -12.181 3.354 14.798 1.00 86.81 163 VAL A CA 1
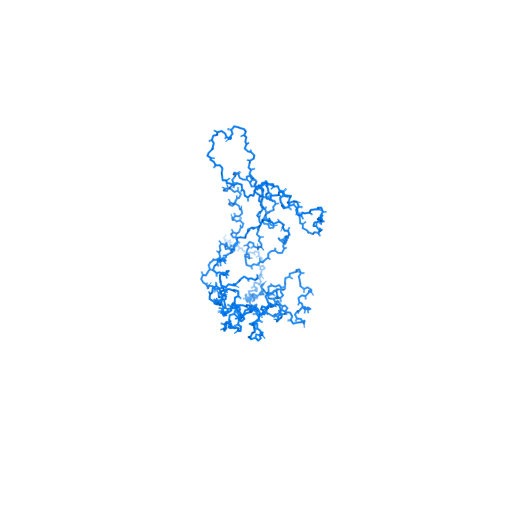ATOM 1219 C C . VAL A 1 163 ? -11.835 3.486 16.268 1.00 86.81 163 VAL A C 1
ATOM 1221 O O . VAL A 1 163 ? -12.721 3.653 17.108 1.00 86.81 163 VAL A O 1
ATOM 1224 N N . VAL A 1 164 ? -10.546 3.404 16.581 1.00 87.38 164 VAL A N 1
ATOM 1225 C CA . VAL A 1 164 ? -10.035 3.423 17.953 1.00 87.38 164 VAL A CA 1
ATOM 1226 C C . VAL A 1 164 ? -8.999 4.524 18.101 1.00 87.38 164 VAL A C 1
ATOM 1228 O O . VAL A 1 164 ? -8.124 4.681 17.252 1.00 87.38 164 VAL A O 1
ATOM 1231 N N . THR A 1 165 ? -9.069 5.280 19.192 1.00 89.62 165 THR A N 1
ATOM 1232 C CA . THR A 1 165 ? -8.004 6.205 19.586 1.00 89.62 165 THR A CA 1
ATOM 1233 C C . THR A 1 165 ? -7.206 5.641 20.747 1.00 89.62 165 THR A C 1
ATOM 1235 O O . THR A 1 165 ? -7.743 4.935 21.596 1.00 89.62 165 THR A O 1
ATOM 1238 N N . PHE A 1 166 ? -5.922 5.978 20.792 1.00 88.94 166 PHE A N 1
ATOM 1239 C CA . PHE A 1 166 ? -5.010 5.687 21.892 1.00 88.94 166 PHE A CA 1
ATOM 1240 C C . PHE A 1 166 ? -4.382 6.998 22.348 1.00 88.94 166 PHE A C 1
ATOM 1242 O O . PHE A 1 166 ? -3.990 7.809 21.516 1.00 88.94 166 PHE A O 1
ATOM 1249 N N . GLU A 1 167 ? -4.277 7.216 23.652 1.00 86.81 167 GLU A N 1
ATOM 1250 C CA . GLU A 1 167 ? -3.678 8.403 24.258 1.00 86.81 167 GLU A CA 1
ATOM 1251 C C . GLU A 1 167 ? -2.880 8.023 25.502 1.00 86.81 167 GLU A C 1
ATOM 1253 O O . GLU A 1 167 ? -3.372 7.294 26.364 1.00 86.81 167 GLU A O 1
ATOM 1258 N N . GLU A 1 168 ? -1.672 8.566 25.667 1.00 76.94 168 GLU A N 1
ATOM 1259 C CA . GLU A 1 168 ? -0.935 8.360 26.916 1.00 76.94 168 GLU A CA 1
ATOM 1260 C C . GLU A 1 168 ? -1.748 8.887 28.114 1.00 76.94 168 GLU A C 1
ATOM 1262 O O . GLU A 1 168 ? -2.223 10.029 28.132 1.00 76.94 168 GLU A O 1
ATOM 1267 N N . ARG A 1 169 ? -1.908 8.061 29.158 1.00 65.81 169 ARG A N 1
ATOM 1268 C CA . ARG A 1 169 ? -2.467 8.540 30.427 1.00 65.81 169 ARG A CA 1
ATOM 1269 C C . ARG A 1 169 ? -1.556 9.615 31.005 1.00 65.81 169 ARG A C 1
ATOM 1271 O O . ARG A 1 169 ? -0.392 9.351 31.303 1.00 65.81 169 ARG A O 1
ATOM 1278 N N . ALA A 1 170 ? -2.110 10.800 31.264 1.00 56.88 170 ALA A N 1
ATOM 1279 C CA . ALA A 1 170 ? -1.429 11.822 32.050 1.00 56.88 170 ALA A CA 1
ATOM 1280 C C . ALA A 1 170 ? -0.997 11.214 33.396 1.00 56.88 170 ALA A C 1
ATOM 1282 O O . ALA A 1 170 ? -1.826 10.853 34.236 1.00 56.88 170 ALA A O 1
ATOM 1283 N N . ARG A 1 171 ? 0.316 11.045 33.590 1.00 55.25 171 ARG A N 1
ATOM 1284 C CA . ARG A 1 171 ? 0.864 10.457 34.818 1.00 55.25 171 ARG A CA 1
ATOM 1285 C C . ARG A 1 171 ? 0.540 11.371 35.992 1.00 55.25 171 ARG A C 1
ATOM 1287 O O . ARG A 1 171 ? 0.845 12.562 35.963 1.00 55.25 171 ARG A O 1
ATOM 1294 N N . THR A 1 172 ? -0.041 10.816 37.050 1.00 52.34 172 THR A N 1
ATOM 1295 C CA . THR A 1 172 ? -0.221 11.566 38.296 1.00 52.34 172 THR A CA 1
ATOM 1296 C C . THR A 1 172 ? 1.150 11.863 38.915 1.00 52.34 172 THR A C 1
ATOM 1298 O O . THR A 1 172 ? 2.104 11.101 38.745 1.00 52.34 172 THR A O 1
ATOM 1301 N N . ARG A 1 173 ? 1.274 12.958 39.680 1.00 52.22 173 ARG A N 1
ATOM 1302 C CA . ARG A 1 173 ? 2.531 13.328 40.369 1.00 52.22 173 ARG A CA 1
ATOM 1303 C C . ARG A 1 173 ? 3.114 12.177 41.209 1.00 52.22 173 ARG A C 1
ATOM 1305 O O . ARG A 1 173 ? 4.327 12.065 41.321 1.00 52.22 173 ARG A O 1
ATOM 1312 N N . LYS A 1 174 ? 2.253 11.304 41.749 1.00 45.41 174 LYS A N 1
ATOM 1313 C CA . LYS A 1 174 ? 2.625 10.123 42.543 1.00 45.41 174 LYS A CA 1
ATOM 1314 C C . LYS A 1 174 ? 3.240 8.986 41.714 1.00 45.41 174 LYS A C 1
ATOM 1316 O O . LYS A 1 174 ? 4.140 8.322 42.209 1.00 45.41 174 LYS A O 1
ATOM 1321 N N . SER A 1 175 ? 2.809 8.776 40.466 1.00 47.81 175 SER A N 1
ATOM 1322 C CA . SER A 1 175 ? 3.293 7.662 39.630 1.00 47.81 175 SER A CA 1
ATOM 1323 C C . SER A 1 175 ? 4.599 7.965 38.885 1.00 47.81 175 SER A C 1
ATOM 1325 O O . SER A 1 175 ? 5.238 7.051 38.374 1.00 47.81 175 SER A O 1
ATOM 1327 N N . ARG A 1 176 ? 5.029 9.236 38.836 1.00 48.97 176 ARG A N 1
ATOM 1328 C CA . ARG A 1 176 ? 6.293 9.661 38.203 1.00 48.97 176 ARG A CA 1
ATOM 1329 C C . ARG A 1 176 ? 7.540 9.268 39.018 1.00 48.97 176 ARG A C 1
ATOM 1331 O O . ARG A 1 176 ? 8.621 9.191 38.455 1.00 48.97 176 ARG A O 1
ATOM 1338 N N . LEU A 1 177 ? 7.388 9.006 40.319 1.00 47.78 177 LEU A N 1
ATOM 1339 C CA . LEU A 1 177 ? 8.487 8.685 41.243 1.00 47.78 177 LEU A CA 1
ATOM 1340 C C . LEU A 1 177 ? 8.779 7.179 41.396 1.00 47.78 177 LEU A C 1
ATOM 1342 O O . LEU A 1 177 ? 9.743 6.835 42.068 1.00 47.78 177 LEU A O 1
ATOM 1346 N N . GLN A 1 178 ? 7.961 6.286 40.823 1.00 45.28 178 GLN A N 1
ATOM 1347 C CA . GLN A 1 178 ? 8.001 4.844 41.139 1.00 45.28 178 GLN A CA 1
ATOM 1348 C C . GLN A 1 178 ? 8.139 3.907 39.927 1.00 45.28 178 GLN A C 1
ATOM 1350 O O . GLN A 1 178 ? 8.073 2.695 40.105 1.00 45.28 178 GLN A O 1
ATOM 1355 N N . ALA A 1 179 ? 8.324 4.411 38.703 1.00 43.00 179 ALA A N 1
ATOM 1356 C CA . ALA A 1 179 ? 8.334 3.563 37.508 1.00 43.00 179 ALA A CA 1
ATOM 1357 C C . ALA A 1 179 ? 9.580 3.759 36.633 1.00 43.00 179 ALA A C 1
ATOM 1359 O O . ALA A 1 179 ? 10.098 4.868 36.509 1.00 43.00 179 ALA A O 1
ATOM 1360 N N . ALA A 1 180 ? 10.012 2.645 36.030 1.00 44.47 180 ALA A N 1
ATOM 1361 C CA . ALA A 1 180 ? 11.073 2.515 35.033 1.00 44.47 180 ALA A CA 1
ATOM 1362 C C . ALA A 1 180 ? 10.954 3.547 33.885 1.00 44.47 180 ALA A C 1
ATOM 1364 O O . ALA A 1 180 ? 9.856 4.061 33.639 1.00 44.47 180 ALA A O 1
ATOM 1365 N N . PRO A 1 181 ? 12.060 3.867 33.177 1.00 41.34 181 PRO A N 1
ATOM 1366 C CA . PRO A 1 181 ? 12.056 4.874 32.120 1.00 41.34 181 PRO A CA 1
ATOM 1367 C C . PRO A 1 181 ? 11.005 4.557 31.052 1.00 41.34 181 PRO A C 1
ATOM 1369 O O . PRO A 1 181 ? 10.879 3.426 30.588 1.00 41.34 181 PRO A O 1
ATOM 1372 N N . ALA A 1 182 ? 10.233 5.580 30.697 1.00 46.25 182 ALA A N 1
ATOM 1373 C CA . ALA A 1 182 ? 9.182 5.486 29.698 1.00 46.25 182 ALA A CA 1
ATOM 1374 C C . ALA A 1 182 ? 9.749 5.156 28.308 1.00 46.25 182 ALA A C 1
ATOM 1376 O O . ALA A 1 182 ? 10.842 5.629 27.984 1.00 46.25 182 ALA A O 1
ATOM 1377 N N . PRO A 1 183 ? 9.004 4.424 27.461 1.00 42.16 183 PRO A N 1
ATOM 1378 C CA . PRO A 1 183 ? 9.285 4.387 26.033 1.00 42.16 183 PRO A CA 1
ATOM 1379 C C . PRO A 1 183 ? 9.251 5.812 25.471 1.00 42.16 183 PRO A C 1
ATOM 1381 O O . PRO A 1 183 ? 8.435 6.629 25.898 1.00 42.16 183 PRO A O 1
ATOM 1384 N N . ARG A 1 184 ? 10.172 6.099 24.550 1.00 44.47 184 ARG A N 1
ATOM 1385 C CA . ARG A 1 184 ? 10.320 7.394 23.878 1.00 44.47 184 ARG A CA 1
ATOM 1386 C C . ARG A 1 184 ? 9.003 7.797 23.201 1.00 44.47 184 ARG A C 1
ATOM 1388 O O . ARG A 1 184 ? 8.348 6.947 22.602 1.00 44.47 184 ARG A O 1
ATOM 1395 N N . ASP A 1 185 ? 8.643 9.073 23.327 1.00 41.47 185 ASP A N 1
ATOM 1396 C CA . ASP A 1 185 ? 7.480 9.698 22.689 1.00 41.47 185 ASP A CA 1
ATOM 1397 C C . ASP A 1 185 ? 7.365 9.299 21.205 1.00 41.47 185 ASP A C 1
ATOM 1399 O O . ASP A 1 185 ? 8.368 9.228 20.498 1.00 41.47 185 ASP A O 1
ATOM 1403 N N . PHE A 1 186 ? 6.141 9.050 20.725 1.00 44.12 186 PHE A N 1
ATOM 1404 C CA . PHE A 1 186 ? 5.878 8.633 19.337 1.00 44.12 186 PHE A CA 1
ATOM 1405 C C . PHE A 1 186 ? 6.139 9.764 18.308 1.00 44.12 186 PHE A C 1
ATOM 1407 O O . PHE A 1 186 ? 6.305 9.478 17.129 1.00 44.12 186 PHE A O 1
ATOM 1414 N N . ILE A 1 187 ? 6.172 11.031 18.753 1.00 41.50 187 ILE A N 1
ATOM 1415 C CA . ILE A 1 187 ? 6.601 12.235 18.011 1.00 41.50 187 ILE A CA 1
ATOM 1416 C C . ILE A 1 187 ? 6.905 13.365 19.022 1.00 41.50 187 ILE A C 1
ATOM 1418 O O . ILE A 1 187 ? 6.171 13.536 20.004 1.00 41.50 187 ILE A O 1
ATOM 1422 N N . SER A 1 188 ? 7.995 14.109 18.833 1.00 46.81 188 SER A N 1
ATOM 1423 C CA . SER A 1 188 ? 8.462 15.178 19.733 1.00 46.81 188 SER A CA 1
ATOM 1424 C C . SER A 1 188 ? 7.737 16.517 19.510 1.00 46.81 188 SER A C 1
ATOM 1426 O O . SER A 1 188 ? 7.103 16.736 18.479 1.00 46.81 188 SER A O 1
ATOM 1428 N N . ASP A 1 189 ? 7.816 17.436 20.484 1.00 42.53 189 ASP A N 1
ATOM 1429 C CA . ASP A 1 189 ? 7.202 18.776 20.370 1.00 42.53 189 ASP A CA 1
ATOM 1430 C C . ASP A 1 189 ? 7.797 19.592 19.216 1.00 42.53 189 ASP A C 1
ATOM 1432 O O . ASP A 1 189 ? 7.072 20.294 18.515 1.00 42.53 189 ASP A O 1
ATOM 1436 N N . ASP A 1 190 ? 9.102 19.456 18.973 1.00 47.16 190 ASP A N 1
ATOM 1437 C CA . ASP A 1 190 ? 9.794 20.178 17.906 1.00 47.16 190 ASP A CA 1
ATOM 1438 C C . ASP A 1 190 ? 9.334 19.725 16.511 1.00 47.16 190 ASP A C 1
ATOM 1440 O O . ASP A 1 190 ? 9.228 20.552 15.600 1.00 47.16 190 ASP A O 1
ATOM 1444 N N . GLU A 1 191 ? 9.004 18.437 16.360 1.00 47.28 191 GLU A N 1
ATOM 1445 C CA . GLU A 1 191 ? 8.447 17.852 15.134 1.00 47.28 191 GLU A CA 1
ATOM 1446 C C . GLU A 1 191 ? 7.003 18.313 14.900 1.00 47.28 191 GLU A C 1
ATOM 1448 O O . GLU A 1 191 ? 6.668 18.732 13.793 1.00 47.28 191 GLU A O 1
ATOM 1453 N N . VAL A 1 192 ? 6.160 18.326 15.941 1.00 46.34 192 VAL A N 1
ATOM 1454 C CA . VAL A 1 192 ? 4.782 18.849 15.849 1.00 46.34 192 VAL A CA 1
ATOM 1455 C C . VAL A 1 192 ? 4.788 20.330 15.467 1.00 46.34 192 VAL A C 1
ATOM 1457 O O . VAL A 1 192 ? 4.070 20.746 14.558 1.00 46.34 192 VAL A O 1
ATOM 1460 N N . GLU A 1 193 ? 5.641 21.130 16.102 1.00 50.19 193 GLU A N 1
ATOM 1461 C CA . GLU A 1 193 ? 5.762 22.553 15.799 1.00 50.19 193 GLU A CA 1
ATOM 1462 C C . GLU A 1 193 ? 6.371 22.808 14.411 1.00 50.19 193 GLU A C 1
ATOM 1464 O O . GLU A 1 193 ? 6.005 23.771 13.739 1.00 50.19 193 GLU A O 1
ATOM 1469 N N . ALA A 1 194 ? 7.263 21.942 13.917 1.00 56.22 194 ALA A N 1
ATOM 1470 C CA . ALA A 1 194 ? 7.758 22.027 12.541 1.00 56.22 194 ALA A CA 1
ATOM 1471 C C . ALA A 1 194 ? 6.634 21.801 11.515 1.00 56.22 194 ALA A C 1
ATOM 1473 O O . ALA A 1 194 ? 6.556 22.531 10.523 1.00 56.22 194 ALA A O 1
ATOM 1474 N N . LEU A 1 195 ? 5.727 20.859 11.791 1.00 47.97 195 LEU A N 1
ATOM 1475 C CA . LEU A 1 195 ? 4.559 20.577 10.954 1.00 47.97 195 LEU A CA 1
ATOM 1476 C C . LEU A 1 195 ? 3.533 21.716 10.976 1.00 47.97 195 LEU A C 1
ATOM 1478 O O . LEU A 1 195 ? 3.001 22.085 9.929 1.00 47.97 195 LEU A O 1
ATOM 1482 N N . LEU A 1 196 ? 3.294 22.322 12.142 1.00 49.62 196 LEU A N 1
ATOM 1483 C CA . LEU A 1 196 ? 2.382 23.461 12.290 1.00 49.62 196 LEU A CA 1
ATOM 1484 C C . LEU A 1 196 ? 2.949 24.759 11.691 1.00 49.62 196 LEU A C 1
ATOM 1486 O O . LEU A 1 196 ? 2.189 25.567 11.153 1.00 49.62 196 LEU A O 1
ATOM 1490 N N . ARG A 1 197 ? 4.272 24.963 11.712 1.00 54.56 197 ARG A N 1
ATOM 1491 C CA . ARG A 1 197 ? 4.925 26.141 11.109 1.00 54.56 197 ARG A CA 1
ATOM 1492 C C . ARG A 1 197 ? 4.881 26.151 9.584 1.00 54.56 197 ARG A C 1
ATOM 1494 O O . ARG A 1 197 ? 4.670 27.212 9.010 1.00 54.56 197 ARG A O 1
ATOM 1501 N N . HIS A 1 198 ? 5.005 24.994 8.927 1.00 53.31 198 HIS A N 1
ATOM 1502 C CA . HIS A 1 198 ? 4.885 24.885 7.459 1.00 53.31 198 HIS A CA 1
ATOM 1503 C C . HIS A 1 198 ? 3.496 25.293 6.934 1.00 53.31 198 HIS A C 1
ATOM 1505 O O . HIS A 1 198 ? 3.262 25.465 5.741 1.00 53.31 198 HIS A O 1
ATOM 1511 N N . SER A 1 199 ? 2.555 25.409 7.857 1.00 48.62 199 SER A N 1
ATOM 1512 C CA . SER A 1 199 ? 1.144 25.333 7.593 1.00 48.62 199 SER A CA 1
ATOM 1513 C C . SER A 1 199 ? 0.522 26.736 7.346 1.00 48.62 199 SER A C 1
ATOM 1515 O O . SER A 1 199 ? -0.461 26.869 6.615 1.00 48.62 199 SER A O 1
ATOM 1517 N N . GLU A 1 200 ? 1.143 27.807 7.868 1.00 44.31 200 GLU A N 1
ATOM 1518 C CA . GLU A 1 200 ? 0.863 29.238 7.589 1.00 44.31 200 GLU A CA 1
ATOM 1519 C C . GLU A 1 200 ? -0.625 29.633 7.435 1.00 44.31 200 GLU A C 1
ATOM 1521 O O . GLU A 1 200 ? -0.973 30.507 6.642 1.00 44.31 200 GLU A O 1
ATOM 1526 N N . GLY A 1 201 ? -1.539 28.986 8.164 1.00 47.72 201 GLY A N 1
ATOM 1527 C CA . GLY A 1 201 ? -2.969 29.314 8.108 1.00 47.72 201 GLY A CA 1
ATOM 1528 C C . GLY A 1 201 ? -3.649 29.073 6.750 1.00 47.72 201 GLY A C 1
ATOM 1529 O O . GLY A 1 201 ? -4.741 29.591 6.528 1.00 47.72 201 GLY A O 1
ATOM 1530 N N . ARG A 1 202 ? -3.052 28.282 5.846 1.00 38.56 202 ARG A N 1
ATOM 1531 C CA . ARG A 1 202 ? -3.591 27.990 4.501 1.00 38.56 202 ARG A CA 1
ATOM 1532 C C . ARG A 1 202 ? -4.610 26.840 4.449 1.00 38.56 202 ARG A C 1
ATOM 1534 O O . ARG A 1 202 ? -4.999 26.428 3.358 1.00 38.56 202 ARG A O 1
ATOM 1541 N N . PHE A 1 203 ? -5.069 26.320 5.590 1.00 44.81 203 PHE A N 1
ATOM 1542 C CA . PHE A 1 203 ? -5.977 25.165 5.613 1.00 44.81 203 PHE A CA 1
ATOM 1543 C C . PHE A 1 203 ? -7.436 25.559 5.690 1.00 44.81 203 PHE A C 1
ATOM 1545 O O . PHE A 1 203 ? -7.867 26.312 6.563 1.00 44.81 203 PHE A O 1
ATOM 1552 N N . VAL A 1 204 ? -8.208 24.930 4.814 1.00 35.03 204 VAL A N 1
ATOM 1553 C CA . VAL A 1 204 ? -9.661 24.909 4.861 1.00 35.03 204 VAL A CA 1
ATOM 1554 C C . VAL A 1 204 ? -10.087 23.588 5.501 1.00 35.03 204 VAL A C 1
ATOM 1556 O O . VAL A 1 204 ? -9.515 22.535 5.225 1.00 35.03 204 VAL A O 1
ATOM 1559 N N . ARG A 1 205 ? -11.091 23.651 6.381 1.00 34.16 205 ARG A N 1
ATOM 1560 C CA . ARG A 1 205 ? -11.769 22.493 6.979 1.00 34.16 205 ARG A CA 1
ATOM 1561 C C . ARG A 1 205 ? -12.173 21.506 5.876 1.00 34.16 205 ARG A C 1
ATOM 1563 O O . ARG A 1 205 ? -12.828 21.932 4.928 1.00 34.16 205 ARG A O 1
ATOM 1570 N N . SER A 1 206 ? -11.837 20.219 6.026 1.00 34.84 206 SER A N 1
ATOM 1571 C CA . SER A 1 206 ? -12.343 19.159 5.141 1.00 34.84 206 SER A CA 1
ATOM 1572 C C . SER A 1 206 ? -13.865 19.288 5.044 1.00 34.84 206 SER A C 1
ATOM 1574 O O . SER A 1 206 ? -14.582 19.312 6.053 1.00 34.84 206 SER A O 1
ATOM 1576 N N . THR A 1 207 ? -14.344 19.532 3.830 1.00 34.75 207 THR A N 1
ATOM 1577 C CA . THR A 1 207 ? -15.744 19.829 3.567 1.00 34.75 207 THR A CA 1
ATOM 1578 C C . THR A 1 207 ? -16.519 18.516 3.479 1.00 34.75 207 THR A C 1
ATOM 1580 O O . THR A 1 207 ? -16.366 17.734 2.556 1.00 34.75 207 THR A O 1
ATOM 1583 N N . ALA A 1 208 ? -17.345 18.292 4.503 1.00 37.41 208 ALA A N 1
ATOM 1584 C CA . ALA A 1 208 ? -18.662 17.658 4.450 1.00 37.41 208 ALA A CA 1
ATOM 1585 C C . ALA A 1 208 ? -18.829 16.382 3.590 1.00 37.41 208 ALA A C 1
ATOM 1587 O O . ALA A 1 208 ? -19.275 16.449 2.450 1.00 37.41 208 ALA A O 1
ATOM 1588 N N . SER A 1 209 ? -18.608 15.212 4.203 1.00 37.59 209 SER A N 1
ATOM 1589 C CA . SER A 1 209 ? -19.406 13.984 3.946 1.00 37.59 209 SER A CA 1
ATOM 1590 C C . SER A 1 209 ? -19.114 12.821 4.917 1.00 37.59 209 SER A C 1
ATOM 1592 O O . SER A 1 209 ? -19.898 11.878 4.975 1.00 37.59 209 SER A O 1
ATOM 1594 N N . GLY A 1 210 ? -18.050 12.886 5.731 1.00 45.72 210 GLY A N 1
ATOM 1595 C CA . GLY A 1 210 ? -17.706 11.851 6.723 1.00 45.72 210 GLY A CA 1
ATOM 1596 C C . GLY A 1 210 ? -18.382 12.000 8.100 1.00 45.72 210 GLY A C 1
ATOM 1597 O O . GLY A 1 210 ? -18.675 13.108 8.548 1.00 45.72 210 GLY A O 1
ATOM 1598 N N . GLY A 1 211 ? -18.603 10.869 8.786 1.00 51.47 211 GLY A N 1
ATOM 1599 C CA . GLY A 1 211 ? -19.418 10.749 10.007 1.00 51.47 211 GLY A CA 1
ATOM 1600 C C . GLY A 1 211 ? -18.835 11.297 11.321 1.00 51.47 211 GLY A C 1
ATOM 1601 O O . GLY A 1 211 ? -19.593 11.445 12.276 1.00 51.47 211 GLY A O 1
ATOM 1602 N N . PHE A 1 212 ? -17.537 11.614 11.413 1.00 55.62 212 PHE A N 1
ATOM 1603 C CA . PHE A 1 212 ? -16.931 12.277 12.584 1.00 55.62 212 PHE A CA 1
ATOM 1604 C C . PHE A 1 212 ? -15.519 12.818 12.270 1.00 55.62 212 PHE A C 1
ATOM 1606 O O . PHE A 1 212 ? -14.904 12.456 11.270 1.00 55.62 212 PHE A O 1
ATOM 1613 N N . THR A 1 213 ? -14.991 13.696 13.132 1.00 65.69 213 THR A N 1
ATOM 1614 C CA . THR A 1 213 ? -13.639 14.280 13.025 1.00 65.69 213 THR A CA 1
ATOM 1615 C C . THR A 1 213 ? -12.842 13.980 14.291 1.00 65.69 213 THR A C 1
ATOM 1617 O O . THR A 1 213 ? -13.308 14.279 15.391 1.00 65.69 213 THR A O 1
ATOM 1620 N N . VAL A 1 214 ? -11.622 13.451 14.152 1.00 71.38 214 VAL A N 1
ATOM 1621 C CA . VAL A 1 214 ? -10.694 13.283 15.280 1.00 71.38 214 VAL A CA 1
ATOM 1622 C C . VAL A 1 214 ? -9.708 14.445 15.298 1.00 71.38 214 VAL A C 1
ATOM 1624 O O . VAL A 1 214 ? -8.940 14.629 14.360 1.00 71.38 214 VAL A O 1
ATOM 1627 N N . GLN A 1 215 ? -9.731 15.244 16.365 1.00 73.75 215 GLN A N 1
ATOM 1628 C CA . GLN A 1 215 ? -8.825 16.387 16.487 1.00 73.75 215 GLN A CA 1
ATOM 1629 C C . GLN A 1 215 ? -7.382 15.927 16.764 1.00 73.75 215 GLN A C 1
ATOM 1631 O O . GLN A 1 215 ? -7.195 15.020 17.586 1.00 73.75 215 GLN A O 1
ATOM 1636 N N . PRO A 1 216 ? -6.356 16.552 16.159 1.00 75.31 216 PRO A N 1
ATOM 1637 C CA . PRO A 1 216 ? -4.964 16.288 16.505 1.00 75.31 216 PRO A CA 1
ATOM 1638 C C . PRO A 1 216 ? -4.692 16.567 17.988 1.00 75.31 216 PRO A C 1
ATOM 1640 O O . PRO A 1 216 ? -5.155 17.560 18.550 1.00 75.31 216 PRO A O 1
ATOM 1643 N N . LYS A 1 217 ? -3.932 15.681 18.632 1.00 78.88 217 LYS A N 1
ATOM 1644 C CA . LYS A 1 217 ? -3.441 15.853 20.003 1.00 78.88 217 LYS A CA 1
ATOM 1645 C C . LYS A 1 217 ? -2.099 15.141 20.121 1.00 78.88 217 LYS A C 1
ATOM 1647 O O . LYS A 1 217 ? -1.977 14.003 19.677 1.00 78.88 217 LYS A O 1
ATOM 1652 N N . LYS A 1 218 ? -1.101 15.784 20.731 1.00 75.81 218 LYS A N 1
ATOM 1653 C CA . LYS A 1 218 ? 0.205 15.151 20.956 1.00 75.81 218 LYS A CA 1
ATOM 1654 C C . LYS A 1 218 ? 0.039 13.834 21.720 1.00 75.81 218 LYS A C 1
ATOM 1656 O O . LYS A 1 218 ? -0.696 13.779 22.707 1.00 75.81 218 LYS A O 1
ATOM 1661 N N . GLY A 1 219 ? 0.718 12.787 21.251 1.00 80.12 219 GLY A N 1
ATOM 1662 C CA . GLY A 1 219 ? 0.664 11.453 21.851 1.00 80.12 219 GLY A CA 1
ATOM 1663 C C . GLY A 1 219 ? -0.657 10.709 21.628 1.00 80.12 219 GLY A C 1
ATOM 1664 O O . GLY A 1 219 ? -0.846 9.648 22.221 1.00 80.12 219 GLY A O 1
ATOM 1665 N N . ARG A 1 220 ? -1.570 11.247 20.802 1.00 84.94 220 ARG A N 1
ATOM 1666 C CA . ARG A 1 220 ? -2.762 10.533 20.340 1.00 84.94 220 ARG A CA 1
ATOM 1667 C C . ARG A 1 220 ? -2.444 9.782 19.053 1.00 84.94 220 ARG A C 1
ATOM 1669 O O . ARG A 1 220 ? -1.985 10.387 18.090 1.00 84.94 220 ARG A O 1
ATOM 1676 N N . ALA A 1 221 ? -2.770 8.498 19.023 1.00 88.56 221 ALA A N 1
ATOM 1677 C CA . ALA A 1 221 ? -2.853 7.715 17.799 1.00 88.56 221 ALA A CA 1
ATOM 1678 C C . ALA A 1 221 ? -4.320 7.416 17.476 1.00 88.56 221 ALA A C 1
ATOM 1680 O O . ALA A 1 221 ? -5.159 7.309 18.375 1.00 88.56 221 ALA A O 1
ATOM 1681 N N . VAL A 1 222 ? -4.625 7.278 16.191 1.00 88.06 222 VAL A N 1
ATOM 1682 C CA . VAL A 1 222 ? -5.926 6.825 15.693 1.00 88.06 222 VAL A CA 1
ATOM 1683 C C . VAL A 1 222 ? -5.657 5.605 14.822 1.00 88.06 222 VAL A C 1
ATOM 1685 O O . VAL A 1 222 ? -4.738 5.626 14.008 1.00 88.06 222 VAL A O 1
ATOM 1688 N N . LEU A 1 223 ? -6.426 4.541 15.023 1.00 89.00 223 LEU A N 1
ATOM 1689 C CA . LEU A 1 223 ? -6.330 3.290 14.285 1.00 89.00 223 LEU A CA 1
ATOM 1690 C C . LEU A 1 223 ? -7.697 2.962 13.690 1.00 89.00 223 LEU A C 1
ATOM 1692 O O . LEU A 1 223 ? -8.709 2.984 14.392 1.00 89.00 223 LEU A O 1
ATOM 1696 N N . TRP A 1 224 ? -7.711 2.638 12.405 1.00 89.56 224 TRP A N 1
ATOM 1697 C CA . TRP A 1 224 ? -8.886 2.195 11.661 1.00 89.56 224 TRP A CA 1
ATOM 1698 C C . TRP A 1 224 ? -8.439 1.221 10.562 1.00 89.56 224 TRP A C 1
ATOM 1700 O O . TRP A 1 224 ? -7.280 1.277 10.138 1.00 89.56 224 TRP A O 1
ATOM 1710 N N . PRO A 1 225 ? -9.305 0.304 10.105 1.00 89.94 225 PRO A N 1
ATOM 1711 C CA . PRO A 1 225 ? -8.980 -0.557 8.985 1.00 89.94 225 PRO A CA 1
ATOM 1712 C C . PRO A 1 225 ? -9.240 0.151 7.657 1.00 89.94 225 PRO A C 1
ATOM 1714 O O . PRO A 1 225 ? -10.160 0.951 7.550 1.00 89.94 225 PRO A O 1
ATOM 1717 N N . ALA A 1 226 ? -8.458 -0.173 6.629 1.00 88.00 226 ALA A N 1
ATOM 1718 C CA . ALA A 1 226 ? -8.706 0.300 5.263 1.00 88.00 226 ALA A CA 1
ATOM 1719 C C . ALA A 1 226 ? -9.610 -0.652 4.451 1.00 88.00 226 ALA A C 1
ATOM 1721 O O . ALA A 1 226 ? -9.960 -0.348 3.310 1.00 88.00 226 ALA A O 1
ATOM 1722 N N . THR A 1 227 ? -9.955 -1.816 5.010 1.00 87.62 227 THR A N 1
ATOM 1723 C CA . THR A 1 227 ? -10.696 -2.904 4.354 1.00 87.62 227 THR A CA 1
ATOM 1724 C C . THR A 1 227 ? -11.804 -3.454 5.257 1.00 87.62 227 THR A C 1
ATOM 1726 O O . THR A 1 227 ? -11.842 -3.170 6.455 1.00 87.62 227 THR A O 1
ATOM 1729 N N . PHE A 1 228 ? -12.737 -4.222 4.687 1.00 84.62 228 PHE A N 1
ATOM 1730 C CA . PHE A 1 228 ? -13.854 -4.805 5.442 1.00 84.62 228 PHE A CA 1
ATOM 1731 C C . PHE A 1 228 ? -13.414 -5.962 6.353 1.00 84.62 228 PHE A C 1
ATOM 1733 O O . PHE A 1 228 ? -12.533 -6.737 5.992 1.00 84.62 228 PHE A O 1
ATOM 1740 N N . ASN A 1 229 ? -14.114 -6.169 7.477 1.00 87.38 229 ASN A N 1
ATOM 1741 C CA . ASN A 1 229 ? -13.858 -7.295 8.390 1.00 87.38 229 ASN A CA 1
ATOM 1742 C C . ASN A 1 229 ? -13.990 -8.664 7.696 1.00 87.38 229 ASN A C 1
ATOM 1744 O O . ASN A 1 229 ? -13.072 -9.477 7.740 1.00 87.38 229 ASN A O 1
ATOM 1748 N N . GLU A 1 230 ? -15.115 -8.910 7.019 1.00 86.44 230 GLU A N 1
ATOM 1749 C CA . GLU A 1 230 ? -15.385 -10.192 6.340 1.00 86.44 230 GLU A CA 1
ATOM 1750 C C . GLU A 1 230 ? -14.680 -10.328 4.990 1.00 86.44 230 GLU A C 1
ATOM 1752 O O . GLU A 1 230 ? -14.581 -11.415 4.427 1.00 86.44 230 GLU A O 1
ATOM 1757 N N . ARG A 1 231 ? -14.211 -9.212 4.431 1.00 86.00 231 ARG A N 1
ATOM 1758 C CA . ARG A 1 231 ? -13.600 -9.155 3.100 1.00 86.00 231 ARG A CA 1
ATOM 1759 C C . ARG A 1 231 ? -12.340 -8.295 3.190 1.00 86.00 231 ARG A C 1
ATOM 1761 O O . ARG A 1 231 ? -12.310 -7.191 2.649 1.00 86.00 231 ARG A O 1
ATOM 1768 N N . PRO A 1 232 ? -11.291 -8.774 3.883 1.00 82.50 232 PRO A N 1
ATOM 1769 C CA . PRO A 1 232 ? -10.130 -7.957 4.239 1.00 82.50 232 PRO A CA 1
ATOM 1770 C C . PRO A 1 232 ? -9.229 -7.612 3.044 1.00 82.50 232 PRO A C 1
ATOM 1772 O O . PRO A 1 232 ? -8.245 -6.894 3.207 1.00 82.50 232 PRO A O 1
ATOM 1775 N N . PHE A 1 233 ? -9.570 -8.107 1.852 1.00 80.88 233 PHE A N 1
ATOM 1776 C CA . PHE A 1 233 ? -8.934 -7.800 0.567 1.00 80.88 233 PHE A CA 1
ATOM 1777 C C . PHE A 1 233 ? -9.702 -6.752 -0.243 1.00 80.88 233 PHE A C 1
ATOM 1779 O O . PHE A 1 233 ? -9.287 -6.384 -1.339 1.00 80.88 233 PHE A O 1
ATOM 1786 N N . GLU A 1 234 ? -10.831 -6.284 0.280 1.00 79.31 234 GLU A N 1
ATOM 1787 C CA . GLU A 1 234 ? -11.661 -5.272 -0.346 1.00 79.31 234 GLU A CA 1
ATOM 1788 C C . GLU A 1 234 ? -11.606 -3.982 0.459 1.00 79.31 234 GLU A C 1
ATOM 1790 O O . GLU A 1 234 ? -11.875 -3.972 1.663 1.00 79.31 234 GLU A O 1
ATOM 1795 N N . LYS A 1 235 ? -11.263 -2.887 -0.220 1.00 78.81 235 LYS A N 1
ATOM 1796 C CA . LYS A 1 235 ? -11.196 -1.549 0.364 1.00 78.81 235 LYS A CA 1
ATOM 1797 C C . LYS A 1 235 ? -12.560 -1.129 0.913 1.00 78.81 235 LYS A C 1
ATOM 1799 O O . LYS A 1 235 ? -13.565 -1.209 0.210 1.00 78.81 235 LYS A O 1
ATOM 1804 N N . ASP A 1 236 ? -12.581 -0.623 2.141 1.00 81.12 236 ASP A N 1
ATOM 1805 C CA . ASP A 1 236 ? -13.776 -0.037 2.743 1.00 81.12 236 ASP A CA 1
ATOM 1806 C C . ASP A 1 236 ? -13.809 1.469 2.460 1.00 81.12 236 ASP A C 1
ATOM 1808 O O . ASP A 1 236 ? -13.139 2.269 3.121 1.00 81.12 236 ASP A O 1
ATOM 1812 N N . ALA A 1 237 ? -14.605 1.868 1.466 1.00 75.12 237 ALA A N 1
ATOM 1813 C CA . ALA A 1 237 ? -14.743 3.263 1.047 1.00 75.12 237 ALA A CA 1
ATOM 1814 C C . ALA A 1 237 ? -15.218 4.203 2.175 1.00 75.12 237 ALA A C 1
ATOM 1816 O O . ALA A 1 237 ? -14.927 5.398 2.130 1.00 75.12 237 ALA A O 1
ATOM 1817 N N . ARG A 1 238 ? -15.877 3.685 3.226 1.00 77.50 238 ARG A N 1
ATOM 1818 C CA . ARG A 1 238 ? -16.304 4.481 4.395 1.00 77.50 238 ARG A CA 1
ATOM 1819 C C . ARG A 1 238 ? -15.123 5.041 5.188 1.00 77.50 238 ARG A C 1
ATOM 1821 O O . ARG A 1 238 ? -15.293 5.977 5.962 1.00 77.50 238 ARG A O 1
ATOM 1828 N N . THR A 1 239 ? -13.938 4.464 4.999 1.00 78.75 239 THR A N 1
ATOM 1829 C CA . THR A 1 239 ? -12.692 4.855 5.669 1.00 78.75 239 THR A CA 1
ATOM 1830 C C . THR A 1 239 ? -11.804 5.739 4.800 1.00 78.75 239 THR A C 1
ATOM 1832 O O . THR A 1 239 ? -10.630 5.937 5.114 1.00 78.75 239 THR A O 1
ATOM 1835 N N . HIS A 1 240 ? -12.346 6.292 3.709 1.00 77.00 240 HIS A N 1
ATOM 1836 C CA . HIS A 1 240 ? -11.670 7.337 2.954 1.00 77.00 240 HIS A CA 1
ATOM 1837 C C . HIS A 1 240 ? -11.331 8.509 3.884 1.00 77.00 240 HIS A C 1
ATOM 1839 O O . HIS A 1 240 ? -12.187 9.012 4.613 1.00 77.00 240 HIS A O 1
ATOM 1845 N N . HIS A 1 241 ? -10.065 8.909 3.894 1.00 75.38 241 HIS A N 1
ATOM 1846 C CA . HIS A 1 241 ? -9.546 9.892 4.829 1.00 75.38 241 HIS A CA 1
ATOM 1847 C C . HIS A 1 241 ? -8.428 10.698 4.180 1.00 75.38 241 HIS A C 1
ATOM 1849 O O . HIS A 1 241 ? -7.723 10.223 3.292 1.00 75.38 241 HIS A O 1
ATOM 1855 N N . GLU A 1 242 ? -8.228 11.899 4.703 1.00 68.75 242 GLU A N 1
ATOM 1856 C CA . GLU A 1 242 ? -7.067 12.728 4.425 1.00 68.75 242 GLU A CA 1
ATOM 1857 C C . GLU A 1 242 ? -6.374 12.986 5.763 1.00 68.75 242 GLU A C 1
ATOM 1859 O O . GLU A 1 242 ? -6.976 13.524 6.694 1.00 68.75 242 GLU A O 1
ATOM 1864 N N . ALA A 1 243 ? -5.120 12.556 5.885 1.00 62.41 243 ALA A N 1
ATOM 1865 C CA . ALA A 1 243 ? -4.312 12.758 7.080 1.00 62.41 243 ALA A CA 1
ATOM 1866 C C . ALA A 1 243 ? -2.965 13.379 6.688 1.00 62.41 243 ALA A C 1
ATOM 1868 O O . ALA A 1 243 ? -2.304 12.916 5.761 1.00 62.41 243 ALA A O 1
ATOM 1869 N N . LEU A 1 244 ? -2.570 14.437 7.399 1.00 62.22 244 LEU A N 1
ATOM 1870 C CA . LEU A 1 244 ? -1.271 15.109 7.277 1.00 62.22 244 LEU A CA 1
ATOM 1871 C C . LEU A 1 244 ? -0.326 14.623 8.404 1.00 62.22 244 LEU A C 1
ATOM 1873 O O . LEU A 1 244 ? -0.786 14.033 9.381 1.00 62.22 244 LEU A O 1
ATOM 1877 N N . PRO A 1 245 ? 0.998 14.771 8.249 1.00 54.69 245 PRO A N 1
ATOM 1878 C CA . PRO A 1 245 ? 1.930 13.673 8.036 1.00 54.69 245 PRO A CA 1
ATOM 1879 C C . PRO A 1 245 ? 2.389 13.015 9.349 1.00 54.69 245 PRO A C 1
ATOM 1881 O O . PRO A 1 245 ? 3.239 13.539 10.061 1.00 54.69 245 PRO A O 1
ATOM 1884 N N . ALA A 1 246 ? 1.832 11.842 9.642 1.00 63.84 246 ALA A N 1
ATOM 1885 C CA . ALA A 1 246 ? 2.439 10.773 10.439 1.00 63.84 246 ALA A CA 1
ATOM 1886 C C . ALA A 1 246 ? 1.524 9.544 10.338 1.00 63.84 246 ALA A C 1
ATOM 1888 O O . ALA A 1 246 ? 0.584 9.385 11.115 1.00 63.84 246 ALA A O 1
ATOM 1889 N N . ASN A 1 247 ? 1.762 8.693 9.342 1.00 77.06 247 ASN A N 1
ATOM 1890 C CA . ASN A 1 247 ? 1.028 7.450 9.136 1.00 77.06 247 ASN A CA 1
ATOM 1891 C C . ASN A 1 247 ? 1.989 6.260 9.101 1.00 77.06 247 ASN A C 1
ATOM 1893 O O . ASN A 1 247 ? 3.104 6.347 8.595 1.00 77.06 247 ASN A O 1
ATOM 1897 N N . PHE A 1 248 ? 1.532 5.129 9.625 1.00 79.38 248 PHE A N 1
ATOM 1898 C CA . PHE A 1 248 ? 2.155 3.833 9.400 1.00 79.38 248 PHE A CA 1
ATOM 1899 C C . PHE A 1 248 ? 1.071 2.864 8.941 1.00 79.38 248 PHE A C 1
ATOM 1901 O O . PHE A 1 248 ? -0.090 2.986 9.335 1.00 79.38 248 PHE A O 1
ATOM 1908 N N . TRP A 1 249 ? 1.451 1.918 8.092 1.00 83.75 249 TRP A N 1
ATOM 1909 C CA . TRP A 1 249 ? 0.538 0.937 7.523 1.00 83.75 249 TRP A CA 1
ATOM 1910 C C . TRP A 1 249 ? 0.846 -0.445 8.084 1.00 83.75 249 TRP A C 1
ATOM 1912 O O . TRP A 1 249 ? 2.005 -0.824 8.243 1.00 83.75 249 TRP A O 1
ATOM 1922 N N . LEU A 1 250 ? -0.209 -1.198 8.385 1.00 84.44 250 LEU A N 1
ATOM 1923 C CA . LEU A 1 250 ? -0.130 -2.620 8.697 1.00 84.44 250 LEU A CA 1
ATOM 1924 C C . LEU A 1 250 ? -0.629 -3.377 7.467 1.00 84.44 250 LEU A C 1
ATOM 1926 O O . LEU A 1 250 ? -1.786 -3.233 7.074 1.00 84.44 250 LEU A O 1
ATOM 1930 N N . HIS A 1 251 ? 0.258 -4.136 6.832 1.00 85.88 251 HIS A N 1
ATOM 1931 C CA . HIS A 1 251 ? -0.045 -4.849 5.594 1.00 85.88 251 HIS A CA 1
ATOM 1932 C C . HIS A 1 251 ? -0.537 -6.273 5.879 1.00 85.88 251 HIS A C 1
ATOM 1934 O O . HIS A 1 251 ? -0.075 -6.928 6.811 1.00 85.88 251 HIS A O 1
ATOM 1940 N N . GLN A 1 252 ? -1.455 -6.766 5.042 1.00 81.81 252 GLN A N 1
ATOM 1941 C CA . GLN A 1 252 ? -1.969 -8.142 5.112 1.00 81.81 252 GLN A CA 1
ATOM 1942 C C . GLN A 1 252 ? -0.929 -9.198 4.714 1.00 81.81 252 GLN A C 1
ATOM 1944 O O . GLN A 1 252 ? -1.074 -10.357 5.086 1.00 81.81 252 GLN A O 1
ATOM 1949 N N . TYR A 1 253 ? 0.097 -8.800 3.965 1.00 84.12 253 TYR A N 1
ATOM 1950 C CA . TYR A 1 253 ? 1.144 -9.664 3.428 1.00 84.12 253 TYR A CA 1
ATOM 1951 C C . TYR A 1 253 ? 2.510 -9.004 3.593 1.00 84.12 253 TYR A C 1
ATOM 1953 O O . TYR A 1 253 ? 2.596 -7.827 3.954 1.00 84.12 253 TYR A O 1
ATOM 1961 N N . ASP A 1 254 ? 3.569 -9.756 3.296 1.00 83.69 254 ASP A N 1
ATOM 1962 C CA . ASP A 1 254 ? 4.932 -9.239 3.296 1.00 83.69 254 ASP A CA 1
ATOM 1963 C C . ASP A 1 254 ? 5.096 -8.093 2.288 1.00 83.69 254 ASP A C 1
ATOM 1965 O O . ASP A 1 254 ? 5.161 -8.278 1.070 1.00 83.69 254 ASP A O 1
ATOM 1969 N N . TYR A 1 255 ? 5.156 -6.885 2.838 1.00 82.69 255 TYR A N 1
ATOM 1970 C CA . TYR A 1 255 ? 5.387 -5.665 2.089 1.00 82.69 255 TYR A CA 1
ATOM 1971 C C . TYR A 1 255 ? 6.873 -5.427 1.803 1.00 82.69 255 TYR A C 1
ATOM 1973 O O . TYR A 1 255 ? 7.189 -4.794 0.801 1.00 82.69 255 TYR A O 1
ATOM 1981 N N . VAL A 1 256 ? 7.788 -5.920 2.643 1.00 83.19 256 VAL A N 1
ATOM 1982 C CA . VAL A 1 256 ? 9.226 -5.626 2.531 1.00 83.19 256 VAL A CA 1
ATOM 1983 C C . VAL A 1 256 ? 9.781 -6.268 1.267 1.00 83.19 256 VAL A C 1
ATOM 1985 O O . VAL A 1 256 ? 10.319 -5.573 0.400 1.00 83.19 256 VAL A O 1
ATOM 1988 N N . ASP A 1 257 ? 9.549 -7.566 1.093 1.00 82.31 257 ASP A N 1
ATOM 1989 C CA . ASP A 1 257 ? 10.002 -8.280 -0.099 1.00 82.31 257 ASP A CA 1
ATOM 1990 C C . ASP A 1 257 ? 9.266 -7.807 -1.357 1.00 82.31 257 ASP A C 1
ATOM 1992 O O . ASP A 1 257 ? 9.834 -7.758 -2.452 1.00 82.31 257 ASP A O 1
ATOM 1996 N N . ALA A 1 258 ? 7.985 -7.445 -1.237 1.00 81.00 258 ALA A N 1
ATOM 1997 C CA . ALA A 1 258 ? 7.235 -6.847 -2.339 1.00 81.00 258 ALA A CA 1
ATOM 1998 C C . ALA A 1 258 ? 7.844 -5.495 -2.758 1.00 81.00 258 ALA A C 1
ATOM 2000 O O . ALA A 1 258 ? 8.080 -5.262 -3.946 1.00 81.00 258 ALA A O 1
ATOM 2001 N N . HIS A 1 259 ? 8.169 -4.628 -1.801 1.00 81.06 259 HIS A N 1
ATOM 2002 C CA . HIS A 1 259 ? 8.775 -3.324 -2.051 1.00 81.06 259 HIS A CA 1
ATOM 2003 C C . HIS A 1 259 ? 10.163 -3.446 -2.684 1.00 81.06 259 HIS A C 1
ATOM 2005 O O . HIS A 1 259 ? 10.431 -2.797 -3.696 1.00 81.06 259 HIS A O 1
ATOM 2011 N N . HIS A 1 260 ? 11.012 -4.350 -2.189 1.00 78.50 260 HIS A N 1
ATOM 2012 C CA . HIS A 1 260 ? 12.326 -4.608 -2.787 1.00 78.50 260 HIS A CA 1
ATOM 2013 C C . HIS A 1 260 ? 12.252 -5.162 -4.218 1.00 78.50 260 HIS A C 1
ATOM 2015 O O . HIS A 1 260 ? 13.157 -4.929 -5.019 1.00 78.50 260 HIS A O 1
ATOM 2021 N N . ARG A 1 261 ? 11.156 -5.840 -4.582 1.00 75.56 261 ARG A N 1
ATOM 2022 C CA . ARG A 1 261 ? 10.871 -6.276 -5.963 1.00 75.56 261 ARG A CA 1
ATOM 2023 C C . ARG A 1 261 ? 10.232 -5.183 -6.834 1.00 75.56 261 ARG A C 1
ATOM 2025 O O . ARG A 1 261 ? 9.946 -5.416 -8.010 1.00 75.56 261 ARG A O 1
ATOM 2032 N N . GLY A 1 262 ? 10.008 -3.988 -6.285 1.00 75.00 262 GLY A N 1
ATOM 2033 C CA . GLY A 1 262 ? 9.348 -2.871 -6.962 1.00 75.00 262 GLY A CA 1
ATOM 2034 C C . GLY A 1 262 ? 7.838 -3.057 -7.119 1.00 75.00 262 GLY A C 1
ATOM 2035 O O . GLY A 1 262 ? 7.230 -2.414 -7.969 1.00 75.00 262 GLY A O 1
ATOM 2036 N N . CYS A 1 263 ? 7.217 -3.952 -6.347 1.00 75.94 263 CYS A N 1
ATOM 2037 C CA . CYS A 1 263 ? 5.793 -4.303 -6.435 1.00 75.94 263 CYS A CA 1
ATOM 2038 C C . CYS A 1 263 ? 4.849 -3.297 -5.774 1.00 75.94 263 CYS A C 1
ATOM 2040 O O . CYS A 1 263 ? 3.669 -3.580 -5.587 1.00 75.94 263 CYS A O 1
ATOM 2042 N N . THR A 1 264 ? 5.363 -2.129 -5.413 1.00 63.69 264 THR A N 1
ATOM 2043 C CA . THR A 1 264 ? 4.577 -1.032 -4.865 1.00 63.69 264 THR A CA 1
ATOM 2044 C C . THR A 1 264 ? 4.018 -0.178 -5.993 1.00 63.69 264 THR A C 1
ATOM 2046 O O . THR A 1 264 ? 4.756 0.172 -6.917 1.00 63.69 264 THR A O 1
ATOM 2049 N N . ALA A 1 265 ? 2.715 0.098 -5.921 1.00 46.06 265 ALA A N 1
ATOM 2050 C CA . ALA A 1 265 ? 2.010 1.006 -6.821 1.00 46.06 265 ALA A CA 1
ATOM 2051 C C . ALA A 1 265 ? 2.488 2.456 -6.653 1.00 46.06 265 ALA A C 1
ATOM 2053 O O . ALA A 1 265 ? 2.826 2.831 -5.506 1.00 46.06 265 ALA A O 1
#

Sequence (265 aa):
MANTSRHPRRLRRLLLLLPAAALSDTDASCIDSGDLADHCPLWAQRGECATNPVYMHEHCRRSCGCPAQGPPPPSGECADRDKSGACATWAAAGECDANPAYMKVKCASTCGTCDMLDWRKRCPVDPEAKPAVPPGAMQETFERALSNFPQYSPQLLSSDPYVVTFEERARTRKSRLQAAPAPRDFISDDEVEALLRHSEGRFVRSTASGGFTVQPKKGRAVLWPATFNERPFEKDARTHHEALPANFWLHQYDYVDAHHRGCTA

Organism: Emiliania huxleyi (NCBI:txid2903)

Secondary structure (DSSP, 8-state):
---------------------------TTS-B-TTTTTTHHHHHHTTHHHHSHHHHHHHBHHHH-SS---S------S----SS--HHHHHHTTHHHHSHHHHHHHSTTTTT-GGGGSHHHHSPPPTTPPPSS-TT-HHHHHHHHHHH-GGG--EEEEETTEEEEEE-----TTGGGSSPPPPP-SS-HHHHHHHHHTTTT-PPPP-S-SS--PPP-TTEEEE--SB-SS-TTSB-GGG-----S------SS-HHHHHHTT---

InterPro domains:
  IPR003582 ShKT domain [PF01549] (29-65)
  IPR003582 ShKT domain [PF01549] (78-114)
  IPR003582 ShKT domain [PS51670] (30-66)
  IPR003582 ShKT domain [PS51670] (78-114)
  IPR003582 ShKT domain [SM00254] (29-67)
  IPR003582 ShKT domain [SM00254] (77-115)

pLDDT: mean 71.69, std 19.3, range [34.16, 98.06]

Radius of gyration: 27.79 Å; chains: 1; bounding box: 93×82×69 Å

Foldseek 3Di:
DDDDDDDPDDPPPPPPPDPPPDPPPPPPLQAAAPVCRVPLLVCLVVVCCQVVVQVSLQHNNNSSDDPSPGRDLNPDPQAAQDPVPCLLVCVVVVCCPVPVLCCCQRVVNNSVNSVCSRLCVLPPDDPPFFFPAAAQRVLVVLVCVCVVCVQQVKDFPDSVQTKIKGHHPPDDPVRVVDDDDDDDFPDDPVRVVVQVVVVVPPDDDDDDDADDDDDDDGRMDMDTQQADRRTSVRGDPNPDDDDPDDDDDDGRGDPPVCVSSNVDD